Protein AF-0000000074115913 (afdb_homodimer)

Foldseek 3Di:
DPPPPPPPPPPVPPPVPFDKDKDWAWEQGKDKDFADPQKAKDWDDKWKFAQDLVPPDDDARPDRPFTLPCTRVLCCVQGPPHGMGMDHRYQVSSPHGRDPPHTITIMTIIGIDGD/DPPPPPPPPPPVPPPVPFDKDKDWAWEQGKDKDFADPQKAKDWPDKWKFAQDLVPPDDDARPDRPFTLPCTRVLCCVQGPPHGMGMDHRYQVSSPHGRDPPHTITIMTIIGIDGD

Nearest PDB structures (foldseek):
  5h4s-assembly1_A-2  TM=9.297E-01  e=5.433E-09  Toxopneustes pileolus
  8suf-assembly4_H  TM=9.021E-01  e=2.837E-09  Caenorhabditis elegans
  6vhh-assembly1_B  TM=8.956E-01  e=5.437E-08  Homo sapiens
  2jxa-assembly1_A  TM=8.195E-01  e=1.171E-08  Mus musculus
  6ske-assembly2_B  TM=8.654E-01  e=4.293E-08  Mus musculus

Radius of gyration: 22.04 Å; Cα contacts (8 Å, |Δi|>4): 519; chains: 2; bounding box: 54×72×50 Å

pLDDT: mean 90.88, std 15.82, range [47.91, 98.94]

Sequence (230 aa):
MRSLLVLLCCVGLVTAQANFVAVNICEGGRADIGCPAGQVMVIQRAYYGRKDPSKCPGKNTNYTECEATNSEAYIKNACGGHQSCYLISTNDTFGRDPCEDTSKYTHVEYYCHALMRSLLVLLCCVGLVTAQANFVAVNICEGGRADIGCPAGQVMVIQRAYYGRKDPSKCPGKNTNYTECEATNSEAYIKNACGGHQSCYLISTNDTFGRDPCEDTSKYTHVEYYCHAL

Secondary structure (DSSP, 8-state):
-------------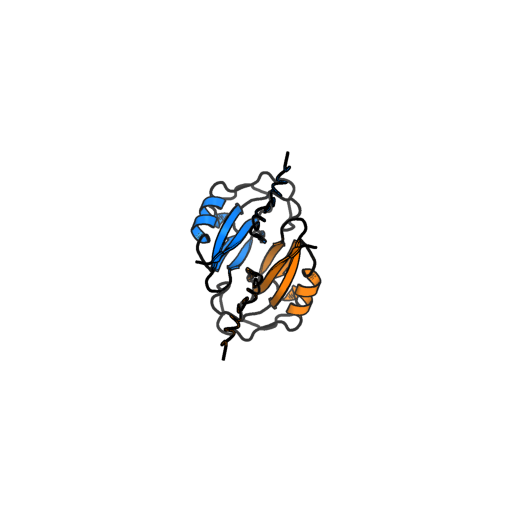-------EEEEEETT-EEEEE--TTEEEEEEEEEEEES-TTSS--S------EE-TTHHHHHHHHHTT-SEEEEE-STGGGSS-SSTT---EEEEEEEEEE-/--------------------EEEEEETT-EEEEE--TTEEEEEEEEEEEES-TTSS--S------EE-TTHHHHHHHHHTT-SEEEEE-STGGGSS-SSTT---EEEEEEEEEE-

Organism: Ciona intestinalis (NCBI:txid7719)

Structure (mmCIF, N/CA/C/O backbone):
data_AF-0000000074115913-model_v1
#
loop_
_entity.id
_entity.type
_entity.pdbx_description
1 polymer 'D-galactoside-specific lectin-like'
#
loop_
_atom_site.group_PDB
_atom_site.id
_atom_site.type_symbol
_atom_site.label_atom_id
_atom_site.label_alt_id
_atom_site.label_comp_id
_atom_site.label_asym_id
_atom_site.label_entity_id
_atom_site.label_seq_id
_atom_site.pdbx_PDB_ins_code
_atom_site.Cartn_x
_atom_site.Cartn_y
_atom_site.Cartn_z
_atom_site.occupancy
_atom_site.B_iso_or_equiv
_atom_site.auth_seq_id
_atom_site.auth_comp_id
_atom_site.auth_asym_id
_atom_site.auth_atom_id
_atom_site.pdbx_PDB_model_num
ATOM 1 N N . MET A 1 1 ? 11.07 54.688 34.969 1 48.41 1 MET A N 1
ATOM 2 C CA . MET A 1 1 ? 11.539 53.688 34.031 1 48.41 1 MET A CA 1
ATOM 3 C C . MET A 1 1 ? 10.492 52.594 33.844 1 48.41 1 MET A C 1
ATOM 5 O O . MET A 1 1 ? 10.195 51.844 34.781 1 48.41 1 MET A O 1
ATOM 9 N N . ARG A 1 2 ? 9.398 52.844 32.969 1 58.25 2 ARG A N 1
ATOM 10 C CA . ARG A 1 2 ? 8.328 51.938 32.562 1 58.25 2 ARG A CA 1
ATOM 11 C C . ARG A 1 2 ? 8.875 50.719 31.812 1 58.25 2 ARG A C 1
ATOM 13 O O . ARG A 1 2 ? 9.57 50.906 30.812 1 58.25 2 ARG A O 1
ATOM 20 N N . SER A 1 3 ? 9.195 49.562 32.438 1 64.5 3 SER A N 1
ATOM 21 C CA . SER A 1 3 ? 9.617 48.312 31.797 1 64.5 3 SER A CA 1
ATOM 22 C C . SER A 1 3 ? 8.516 47.75 30.906 1 64.5 3 SER A C 1
ATOM 24 O O . SER A 1 3 ? 7.426 47.438 31.391 1 64.5 3 SER A O 1
ATOM 26 N N . LEU A 1 4 ? 8.492 48.188 29.625 1 60.38 4 LEU A N 1
ATOM 27 C CA . LEU A 1 4 ? 7.617 47.531 28.656 1 60.38 4 LEU A CA 1
ATOM 28 C C . LEU A 1 4 ? 8 46.094 28.484 1 60.38 4 LEU A C 1
ATOM 30 O O . LEU A 1 4 ? 9.102 45.781 28.031 1 60.38 4 LEU A O 1
ATOM 34 N N . LEU A 1 5 ? 7.422 45.188 29.25 1 63.44 5 LEU A N 1
ATOM 35 C CA . LEU A 1 5 ? 7.582 43.75 29.047 1 63.44 5 LEU A CA 1
ATOM 36 C C . LEU A 1 5 ? 7 43.312 27.719 1 63.44 5 LEU A C 1
ATOM 38 O O . LEU A 1 5 ? 5.785 43.375 27.516 1 63.44 5 LEU A O 1
ATOM 42 N N . VAL A 1 6 ? 7.82 43.375 26.625 1 58.38 6 VAL A N 1
ATOM 43 C CA . VAL A 1 6 ? 7.422 42.812 25.344 1 58.38 6 VAL A CA 1
ATOM 44 C C . VAL A 1 6 ? 7.234 41.312 25.469 1 58.38 6 VAL A C 1
ATOM 46 O O . VAL A 1 6 ? 8.18 40.562 25.781 1 58.38 6 VAL A O 1
ATOM 49 N N . LEU A 1 7 ? 6.062 40.812 25.766 1 56.59 7 LEU A N 1
ATOM 50 C CA . LEU A 1 7 ? 5.727 39.406 25.656 1 56.59 7 LEU A CA 1
ATOM 51 C C . LEU A 1 7 ? 5.961 38.906 24.234 1 56.59 7 LEU A C 1
ATOM 53 O O . LEU A 1 7 ? 5.246 39.281 23.312 1 56.59 7 LEU A O 1
ATOM 57 N N . LEU A 1 8 ? 7.219 38.438 23.922 1 55.81 8 LEU A N 1
ATOM 58 C CA . LEU A 1 8 ? 7.465 37.75 22.656 1 55.81 8 LEU A CA 1
ATOM 59 C C . LEU A 1 8 ? 6.609 36.5 22.562 1 55.81 8 LEU A C 1
ATOM 61 O O . LEU A 1 8 ? 6.824 35.531 23.297 1 55.81 8 LEU A O 1
ATOM 65 N N . CYS A 1 9 ? 5.387 36.625 22.094 1 51.72 9 CYS A N 1
ATOM 66 C CA . CYS A 1 9 ? 4.602 35.438 21.75 1 51.72 9 CYS A CA 1
ATOM 67 C C . CYS A 1 9 ? 5.375 34.531 20.812 1 51.72 9 CYS A C 1
ATOM 69 O O . CYS A 1 9 ? 5.645 34.906 19.672 1 51.72 9 CYS A O 1
ATOM 71 N N . CYS A 1 10 ? 6.297 33.688 21.281 1 50.62 10 CYS A N 1
ATOM 72 C CA . CYS A 1 10 ? 6.875 32.625 20.469 1 50.62 10 CYS A CA 1
ATOM 73 C C . CYS A 1 10 ? 5.789 31.859 19.719 1 50.62 10 CYS A C 1
ATOM 75 O O . CYS A 1 10 ? 5.121 31 20.297 1 50.62 10 CYS A O 1
ATOM 77 N N . VAL A 1 11 ? 5.062 32.469 18.719 1 52.94 11 VAL A N 1
ATOM 78 C CA . VAL A 1 11 ? 4.227 31.641 17.859 1 52.94 11 VAL A CA 1
ATOM 79 C C . VAL A 1 11 ? 5.051 30.484 17.297 1 52.94 11 VAL A C 1
ATOM 81 O O . VAL A 1 11 ? 5.934 30.703 16.469 1 52.94 11 VAL A O 1
ATOM 84 N N . GLY A 1 12 ? 5.418 29.5 18.125 1 49.62 12 GLY A N 1
ATOM 85 C CA . GLY A 1 12 ? 5.977 28.312 17.5 1 49.62 12 GLY A CA 1
ATOM 86 C C . GLY A 1 12 ? 5.27 27.922 16.219 1 49.62 12 GLY A C 1
ATOM 87 O O . GLY A 1 12 ? 4.051 27.734 16.203 1 49.62 12 GLY A O 1
ATOM 88 N N . LEU A 1 13 ? 5.672 28.328 15.078 1 48.69 13 LEU A N 1
ATOM 89 C CA . LEU A 1 13 ? 5.219 27.781 13.805 1 48.69 13 LEU A CA 1
ATOM 90 C C . LEU A 1 13 ? 5.109 26.266 13.875 1 48.69 13 LEU A C 1
ATOM 92 O O . LEU A 1 13 ? 6.121 25.578 14.008 1 48.69 13 LEU A O 1
ATOM 96 N N . VAL A 1 14 ? 4.008 25.688 14.375 1 50.09 14 VAL A N 1
ATOM 97 C CA . VAL A 1 14 ? 3.76 24.25 14.25 1 50.09 14 VAL A CA 1
ATOM 98 C C . VAL A 1 14 ? 3.871 23.844 12.789 1 50.09 14 VAL A C 1
ATOM 100 O O . VAL A 1 14 ? 3.123 24.328 11.938 1 50.09 14 VAL A O 1
ATOM 103 N N . THR A 1 15 ? 5.141 23.828 12.258 1 47.91 15 THR A N 1
ATOM 104 C CA . THR A 1 15 ? 5.234 23.203 10.953 1 47.91 15 THR A CA 1
ATOM 105 C C . THR A 1 15 ? 4.492 21.859 10.945 1 47.91 15 THR A C 1
ATOM 107 O O . THR A 1 15 ? 4.703 21.016 11.82 1 47.91 15 THR A O 1
ATOM 110 N N . ALA A 1 16 ? 3.17 21.859 10.508 1 51.56 16 ALA A N 1
ATOM 111 C CA . ALA A 1 16 ? 2.424 20.625 10.312 1 51.56 16 ALA A CA 1
ATOM 112 C C . ALA A 1 16 ? 3.236 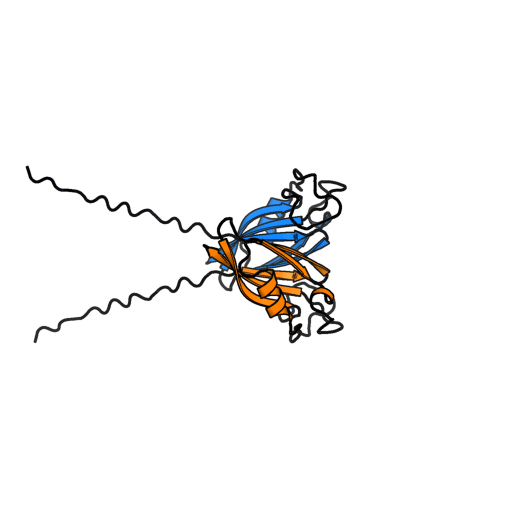19.625 9.5 1 51.56 16 ALA A C 1
ATOM 114 O O . ALA A 1 16 ? 3.553 19.875 8.336 1 51.56 16 ALA A O 1
ATOM 115 N N . GLN A 1 17 ? 4.211 18.906 10.117 1 57.19 17 GLN A N 1
ATOM 116 C CA . GLN A 1 17 ? 4.902 17.875 9.367 1 57.19 17 GLN A CA 1
ATOM 117 C C . GLN A 1 17 ? 3.912 16.938 8.672 1 57.19 17 GLN A C 1
ATOM 119 O O . GLN A 1 17 ? 2.984 16.438 9.297 1 57.19 17 GLN A O 1
ATOM 124 N N . ALA A 1 18 ? 3.855 17.047 7.297 1 59.53 18 ALA A N 1
ATOM 125 C CA . ALA A 1 18 ? 2.965 16.172 6.555 1 59.53 18 ALA A CA 1
ATOM 126 C C . ALA A 1 18 ? 3.164 14.711 6.98 1 59.53 18 ALA A C 1
ATOM 128 O O . ALA A 1 18 ? 4.297 14.227 7.055 1 59.53 18 ALA A O 1
ATOM 129 N N . ASN A 1 19 ? 2.117 14.234 7.473 1 80.62 19 ASN A N 1
ATOM 130 C CA . ASN A 1 19 ? 2.188 12.844 7.895 1 80.62 19 ASN A CA 1
ATOM 131 C C . ASN A 1 19 ? 2.182 11.891 6.699 1 80.62 19 ASN A C 1
ATOM 133 O O . ASN A 1 19 ? 1.142 11.688 6.07 1 80.62 19 ASN A O 1
ATOM 137 N N . PHE A 1 20 ? 3.414 11.453 6.309 1 91.44 20 PHE A N 1
ATOM 138 C CA . PHE A 1 20 ? 3.516 10.484 5.219 1 91.44 20 PHE A CA 1
ATOM 139 C C . PHE A 1 20 ? 3.258 9.07 5.719 1 91.44 20 PHE A C 1
ATOM 141 O O . PHE A 1 20 ? 3.332 8.812 6.922 1 91.44 20 PHE A O 1
ATOM 148 N N . VAL A 1 21 ? 2.836 8.227 4.781 1 96.5 21 VAL A N 1
ATOM 149 C CA . VAL A 1 21 ? 2.748 6.805 5.078 1 96.5 21 VAL A CA 1
ATOM 150 C C . VAL A 1 21 ? 3.842 6.051 4.324 1 96.5 21 VAL A C 1
ATOM 152 O O . VAL A 1 21 ? 4.484 6.605 3.43 1 96.5 21 VAL A O 1
ATOM 155 N N . ALA A 1 22 ? 4.117 4.852 4.777 1 97.81 22 ALA A N 1
ATOM 156 C CA . ALA A 1 22 ? 5.047 3.969 4.078 1 97.81 22 ALA A CA 1
ATOM 157 C C . ALA A 1 22 ? 4.352 2.688 3.627 1 97.81 22 ALA A C 1
ATOM 159 O O . ALA A 1 22 ? 3.662 2.037 4.414 1 97.81 22 ALA A O 1
ATOM 160 N N . VAL A 1 23 ? 4.484 2.377 2.346 1 98.81 23 VAL A N 1
ATOM 161 C CA . VAL A 1 23 ? 3.967 1.137 1.774 1 98.81 23 VAL A CA 1
ATOM 162 C C . VAL A 1 23 ? 5.113 0.323 1.18 1 98.81 23 VAL A C 1
ATOM 164 O O . VAL A 1 23 ? 5.934 0.854 0.427 1 98.81 23 VAL A O 1
ATOM 167 N N . ASN A 1 24 ? 5.246 -0.908 1.548 1 98.94 24 ASN A N 1
ATOM 168 C CA . ASN A 1 24 ? 6.164 -1.864 0.939 1 98.94 24 ASN A CA 1
ATOM 169 C C . ASN A 1 24 ? 5.418 -2.953 0.176 1 98.94 24 ASN A C 1
ATOM 171 O O . ASN A 1 24 ? 4.777 -3.814 0.782 1 98.94 24 ASN A O 1
ATOM 175 N N . ILE A 1 25 ? 5.422 -2.869 -1.108 1 98.94 25 ILE A N 1
ATOM 176 C CA . ILE A 1 25 ? 4.859 -3.916 -1.957 1 98.94 25 ILE A CA 1
ATOM 177 C C . ILE A 1 25 ? 5.891 -5.023 -2.164 1 98.94 25 ILE A C 1
ATOM 179 O O . ILE A 1 25 ? 6.926 -4.805 -2.797 1 98.94 25 ILE A O 1
ATOM 183 N N . CYS A 1 26 ? 5.621 -6.23 -1.682 1 98.94 26 CYS A N 1
ATOM 184 C CA . CYS A 1 26 ? 6.617 -7.297 -1.688 1 98.94 26 CYS A CA 1
ATOM 185 C C . CYS A 1 26 ? 6.887 -7.785 -3.105 1 98.94 26 CYS A C 1
ATOM 187 O O . CYS A 1 26 ? 6.016 -7.695 -3.973 1 98.94 26 CYS A O 1
ATOM 189 N N . GLU A 1 27 ? 8.086 -8.297 -3.262 1 98.81 27 GLU A N 1
ATOM 190 C CA . GLU A 1 27 ? 8.531 -8.773 -4.57 1 98.81 27 GLU A CA 1
ATOM 191 C C . GLU A 1 27 ? 7.52 -9.734 -5.18 1 98.81 27 GLU A C 1
ATOM 193 O O . GLU A 1 27 ? 7.039 -10.648 -4.504 1 98.81 27 GLU A O 1
ATOM 198 N N . GLY A 1 28 ? 7.211 -9.477 -6.414 1 98.19 28 GLY A N 1
ATOM 199 C CA . GLY A 1 28 ? 6.242 -10.289 -7.121 1 98.19 28 GLY A CA 1
ATOM 200 C C . GLY A 1 28 ? 4.82 -9.781 -6.992 1 98.19 28 GLY A C 1
ATOM 201 O O . GLY A 1 28 ? 3.922 -10.242 -7.699 1 98.19 28 GLY A O 1
ATOM 202 N N . GLY A 1 29 ? 4.672 -8.812 -6.184 1 98.62 29 GLY A N 1
ATOM 203 C CA . GLY A 1 29 ? 3.344 -8.289 -5.918 1 98.62 29 GLY A CA 1
ATOM 204 C C . GLY A 1 29 ? 2.992 -7.09 -6.781 1 98.62 29 GLY A C 1
ATOM 205 O O . GLY A 1 29 ? 3.836 -6.586 -7.527 1 98.62 29 GLY A O 1
ATOM 206 N N . ARG A 1 30 ? 1.729 -6.719 -6.738 1 98.88 30 ARG A N 1
ATOM 207 C CA . ARG A 1 30 ? 1.164 -5.523 -7.359 1 98.88 30 ARG A CA 1
ATOM 208 C C . ARG A 1 30 ? 0.247 -4.781 -6.391 1 98.88 30 ARG A C 1
ATOM 210 O O . ARG A 1 30 ? -0.342 -5.395 -5.496 1 98.88 30 ARG A O 1
ATOM 217 N N . ALA A 1 31 ? 0.142 -3.516 -6.656 1 98.94 31 ALA A N 1
ATOM 218 C CA . ALA A 1 31 ? -0.755 -2.73 -5.812 1 98.94 31 ALA A CA 1
ATOM 219 C C . ALA A 1 31 ? -1.16 -1.431 -6.504 1 98.94 31 ALA A C 1
ATOM 221 O O . ALA A 1 31 ? -0.427 -0.916 -7.352 1 98.94 31 ALA A O 1
ATOM 222 N N . ASP A 1 32 ? -2.299 -0.943 -6.184 1 98.75 32 ASP A N 1
ATOM 223 C CA . ASP A 1 32 ? -2.721 0.434 -6.426 1 98.75 32 ASP A CA 1
ATOM 224 C C . ASP A 1 32 ? -2.629 1.267 -5.148 1 98.75 32 ASP A C 1
ATOM 226 O O . ASP A 1 32 ? -3.256 0.937 -4.141 1 98.75 32 ASP A O 1
ATOM 230 N N . ILE A 1 33 ? -1.879 2.309 -5.195 1 98.75 33 ILE A N 1
ATOM 231 C CA . ILE A 1 33 ? -1.854 3.252 -4.082 1 98.75 33 ILE A CA 1
ATOM 232 C C . ILE A 1 33 ? -2.549 4.551 -4.488 1 98.75 33 ILE A C 1
ATOM 234 O O . ILE A 1 33 ? -2.596 4.891 -5.672 1 98.75 33 ILE A O 1
ATOM 238 N N . GLY A 1 34 ? -3.148 5.23 -3.443 1 97.75 34 GLY A N 1
ATOM 239 C CA . GLY A 1 34 ? -3.941 6.375 -3.869 1 97.75 34 GLY A CA 1
ATOM 240 C C . GLY A 1 34 ? -4.195 7.371 -2.754 1 97.75 34 GLY A C 1
ATOM 241 O O . GLY A 1 34 ? -3.883 7.105 -1.592 1 97.75 34 GLY A O 1
ATOM 242 N N . CYS A 1 35 ? -4.73 8.5 -3.236 1 96.75 35 CYS A N 1
ATOM 243 C CA . CYS A 1 35 ? -5.129 9.617 -2.389 1 96.75 35 CYS A CA 1
ATOM 244 C C . CYS A 1 35 ? -6.617 9.922 -2.545 1 96.75 35 CYS A C 1
ATOM 246 O O . CYS A 1 35 ? -7.238 9.5 -3.52 1 96.75 35 CYS A O 1
ATOM 248 N N . PRO A 1 36 ? -7.176 10.617 -1.527 1 94.12 36 PRO A N 1
ATOM 249 C CA . PRO A 1 36 ? -8.555 11.07 -1.685 1 94.12 36 PRO A CA 1
ATOM 250 C C . PRO A 1 36 ? -8.75 11.977 -2.898 1 94.12 36 PRO A C 1
ATOM 252 O O . PRO A 1 36 ? -7.773 12.523 -3.422 1 94.12 36 PRO A O 1
ATOM 255 N N . ALA A 1 37 ? -10.031 11.992 -3.307 1 93.06 37 ALA A N 1
ATOM 256 C CA . ALA A 1 37 ? -10.367 12.875 -4.426 1 93.06 37 ALA A CA 1
ATOM 257 C C . ALA A 1 37 ? -9.859 14.289 -4.18 1 93.06 37 ALA A C 1
ATOM 259 O O . ALA A 1 37 ? -9.953 14.805 -3.066 1 93.06 37 ALA A O 1
ATOM 260 N N . GLY A 1 38 ? -9.289 14.891 -5.195 1 94.88 38 GLY A N 1
ATOM 261 C CA . GLY A 1 38 ? -8.82 16.266 -5.117 1 94.88 38 GLY A CA 1
ATOM 262 C C . GLY A 1 38 ? -7.398 16.391 -4.602 1 94.88 38 GLY A C 1
ATOM 263 O O . GLY A 1 38 ? -6.883 17.5 -4.434 1 94.88 38 GLY A O 1
ATOM 264 N N . GLN A 1 39 ? -6.828 15.297 -4.289 1 96.38 39 GLN A N 1
ATOM 265 C CA . GLN A 1 39 ? -5.457 15.305 -3.795 1 96.38 39 GLN A CA 1
ATOM 266 C C . GLN A 1 39 ? -4.555 14.438 -4.664 1 96.38 39 GLN A C 1
ATOM 268 O O . GLN A 1 39 ? -5.035 13.57 -5.398 1 96.38 39 GLN A O 1
ATOM 273 N N . VAL A 1 40 ? -3.244 14.766 -4.586 1 97.75 40 VAL A N 1
ATOM 274 C CA . VAL A 1 40 ? -2.266 14 -5.352 1 97.75 40 VAL A CA 1
ATOM 275 C C . VAL A 1 40 ? -1.116 13.578 -4.441 1 97.75 40 VAL A C 1
ATOM 277 O O . VAL A 1 40 ? -0.916 14.148 -3.371 1 97.75 40 VAL A O 1
ATOM 280 N N . MET A 1 41 ? -0.419 12.57 -4.941 1 97.81 41 MET A N 1
ATOM 281 C CA . MET A 1 41 ? 0.667 12.016 -4.137 1 97.81 41 MET A CA 1
ATOM 282 C C . MET A 1 41 ? 1.929 12.859 -4.266 1 97.81 41 MET A C 1
ATOM 284 O O . MET A 1 41 ? 2.324 13.227 -5.375 1 97.81 41 MET A O 1
ATOM 288 N N . VAL A 1 42 ? 2.521 13.188 -3.182 1 97.38 42 VAL A N 1
ATOM 289 C CA . VAL A 1 42 ? 3.896 13.672 -3.111 1 97.38 42 VAL A CA 1
ATOM 290 C C . VAL A 1 42 ? 4.805 12.57 -2.562 1 97.38 42 VAL A C 1
ATOM 292 O O . VAL A 1 42 ? 4.645 12.141 -1.419 1 97.38 42 VAL A O 1
ATOM 295 N N . ILE A 1 43 ? 5.703 12.117 -3.43 1 98.44 43 ILE A N 1
ATOM 296 C CA . ILE A 1 43 ? 6.578 11.008 -3.066 1 98.44 43 ILE A CA 1
ATOM 297 C C . ILE A 1 43 ? 7.793 11.539 -2.309 1 98.44 43 ILE A C 1
ATOM 299 O O . ILE A 1 43 ? 8.578 12.32 -2.854 1 98.44 43 ILE A O 1
ATOM 303 N N . GLN A 1 44 ? 7.977 11.117 -1.073 1 97 44 GLN A N 1
ATOM 304 C CA . GLN A 1 44 ? 9.102 11.531 -0.243 1 97 44 GLN A CA 1
ATOM 305 C C . GLN A 1 44 ? 10.32 10.648 -0.488 1 97 44 GLN A C 1
ATOM 307 O O . GLN A 1 44 ? 11.453 11.141 -0.564 1 97 44 GLN A O 1
ATOM 312 N N . ARG A 1 45 ? 10.102 9.422 -0.485 1 98.06 45 ARG A N 1
ATOM 313 C CA . ARG A 1 45 ? 11.125 8.406 -0.681 1 98.06 45 ARG A CA 1
ATOM 314 C C . ARG A 1 45 ? 10.562 7.18 -1.391 1 98.06 45 ARG A C 1
ATOM 316 O O . ARG A 1 45 ? 9.406 6.797 -1.158 1 98.06 45 ARG A O 1
ATOM 323 N N . ALA A 1 46 ? 11.367 6.641 -2.248 1 98.94 46 ALA A N 1
ATOM 324 C CA . ALA A 1 46 ? 10.961 5.402 -2.9 1 98.94 46 ALA A CA 1
ATOM 325 C C . ALA A 1 46 ? 12.164 4.617 -3.4 1 98.94 46 ALA A C 1
ATOM 327 O O . ALA A 1 46 ? 13.195 5.207 -3.738 1 98.94 46 ALA A O 1
ATOM 328 N N . TYR A 1 47 ? 12.031 3.291 -3.408 1 98.94 47 TYR A N 1
ATOM 329 C CA . TYR A 1 47 ? 13.055 2.439 -3.994 1 98.94 47 TYR A CA 1
ATOM 330 C C . TYR A 1 47 ? 12.547 1.013 -4.168 1 98.94 47 TYR A C 1
ATOM 332 O O . TYR A 1 47 ? 11.578 0.607 -3.52 1 98.94 47 TYR A O 1
ATOM 340 N N . TYR A 1 48 ? 13.141 0.319 -5.051 1 98.94 48 TYR A N 1
ATOM 341 C CA . TYR A 1 48 ? 13.047 -1.132 -5.164 1 98.94 48 TYR A CA 1
ATOM 342 C C . TYR A 1 48 ? 14.336 -1.798 -4.699 1 98.94 48 TYR A C 1
ATOM 344 O O . TYR A 1 48 ? 15.422 -1.458 -5.172 1 98.94 48 TYR A O 1
ATOM 352 N N . GLY A 1 49 ? 14.273 -2.545 -3.801 1 98.94 49 GLY A N 1
ATOM 353 C CA . GLY A 1 49 ? 15.414 -3.162 -3.133 1 98.94 49 GLY A CA 1
ATOM 354 C C . GLY A 1 49 ? 15.094 -3.631 -1.726 1 98.94 49 GLY A C 1
ATOM 355 O O . GLY A 1 49 ? 14.031 -4.207 -1.483 1 98.94 49 GLY A O 1
ATOM 356 N N . ARG A 1 50 ? 16.109 -3.496 -0.811 1 98.88 50 ARG A N 1
ATOM 357 C CA . ARG A 1 50 ? 15.914 -3.865 0.589 1 98.88 50 ARG A CA 1
ATOM 358 C C . ARG A 1 50 ? 16.797 -3.02 1.502 1 98.88 50 ARG A C 1
ATOM 360 O O . ARG A 1 50 ? 18.016 -2.975 1.328 1 98.88 50 ARG A O 1
ATOM 367 N N . LYS A 1 51 ? 16.094 -2.332 2.408 1 98.69 51 LYS A N 1
ATOM 368 C CA . LYS A 1 51 ? 16.812 -1.524 3.389 1 98.69 51 LYS A CA 1
ATOM 369 C C . LYS A 1 51 ? 16.422 -1.901 4.812 1 98.69 51 LYS A C 1
ATOM 371 O O . LYS A 1 51 ? 17.031 -1.445 5.777 1 98.69 51 LYS A O 1
ATOM 376 N N . ASP A 1 52 ? 15.422 -2.721 4.957 1 98.25 52 ASP A N 1
ATOM 377 C CA . ASP A 1 52 ? 14.906 -3.184 6.242 1 98.25 52 ASP A CA 1
ATOM 378 C C . ASP A 1 52 ? 14.695 -4.695 6.234 1 98.25 52 ASP A C 1
ATOM 380 O O . ASP A 1 52 ? 13.867 -5.211 5.477 1 98.25 52 ASP A O 1
ATOM 384 N N . PRO A 1 53 ? 15.422 -5.465 7.051 1 98.12 53 PRO A N 1
ATOM 385 C CA . PRO A 1 53 ? 15.328 -6.926 7.008 1 98.12 53 PRO A CA 1
ATOM 386 C C . PRO A 1 53 ? 13.977 -7.445 7.496 1 98.12 53 PRO A C 1
ATOM 388 O O . PRO A 1 53 ? 13.633 -8.602 7.258 1 98.12 53 PRO A O 1
ATOM 391 N N . SER A 1 54 ? 13.203 -6.59 8.141 1 97.5 54 SER A N 1
ATOM 392 C CA . SER A 1 54 ? 11.969 -7.062 8.758 1 97.5 54 SER A CA 1
ATOM 393 C C . SER A 1 54 ? 10.789 -6.945 7.801 1 97.5 54 SER A C 1
ATOM 395 O O . SER A 1 54 ? 9.727 -7.52 8.039 1 97.5 54 SER A O 1
ATOM 397 N N . LYS A 1 55 ? 10.945 -6.145 6.773 1 98.25 55 LYS A N 1
ATOM 398 C CA . LYS A 1 55 ? 9.844 -5.926 5.844 1 98.25 55 LYS A CA 1
ATOM 399 C C . LYS A 1 55 ? 9.734 -7.07 4.836 1 98.25 55 LYS A C 1
ATOM 401 O O . LYS A 1 55 ? 10.75 -7.609 4.398 1 98.25 55 LYS A O 1
ATOM 406 N N . CYS A 1 56 ? 8.508 -7.406 4.496 1 98.56 56 CYS A N 1
ATOM 407 C CA . CYS A 1 56 ? 8.242 -8.438 3.5 1 98.56 56 CYS A CA 1
ATOM 408 C C . CYS A 1 56 ? 9.086 -9.68 3.764 1 98.56 56 CYS A C 1
ATOM 410 O O . CYS A 1 56 ? 10.016 -9.969 3.014 1 98.56 56 CYS A O 1
ATOM 412 N N . PRO A 1 57 ? 8.656 -10.398 4.715 1 97.31 57 PRO A N 1
ATOM 413 C CA . PRO A 1 57 ? 9.414 -11.625 4.992 1 97.31 57 PRO A CA 1
ATOM 414 C C . PRO A 1 57 ? 9.625 -12.477 3.748 1 97.31 57 PRO A C 1
ATOM 416 O O . PRO A 1 57 ? 8.75 -12.555 2.887 1 97.31 57 PRO A O 1
ATOM 419 N N . GLY A 1 58 ? 10.828 -13.039 3.678 1 95.12 58 GLY A N 1
ATOM 420 C CA . GLY A 1 58 ? 11.227 -13.828 2.521 1 95.12 58 GLY A CA 1
ATOM 421 C C . GLY A 1 58 ? 12.422 -14.719 2.789 1 95.12 58 GLY A C 1
ATOM 422 O O . GLY A 1 58 ? 12.836 -14.883 3.939 1 95.12 58 GLY A O 1
ATOM 423 N N . LYS A 1 59 ? 12.898 -15.344 1.695 1 93 59 LYS A N 1
ATOM 424 C CA . LYS A 1 59 ? 13.953 -16.344 1.83 1 93 59 LYS A CA 1
ATOM 425 C C . LYS A 1 59 ? 15.234 -15.711 2.371 1 93 59 LYS A C 1
ATOM 427 O O . LYS A 1 59 ? 15.828 -16.234 3.322 1 93 59 LYS A O 1
ATOM 432 N N . ASN A 1 60 ? 15.742 -14.688 1.732 1 97.5 60 ASN A N 1
ATOM 433 C CA . ASN A 1 60 ? 16.953 -13.977 2.137 1 97.5 60 ASN A CA 1
ATOM 434 C C . ASN A 1 60 ? 16.688 -12.484 2.32 1 97.5 60 ASN A C 1
ATOM 436 O O . ASN A 1 60 ? 16.469 -11.766 1.344 1 97.5 60 ASN A O 1
ATOM 440 N N . THR A 1 61 ? 16.828 -12.07 3.598 1 98.19 61 THR A N 1
ATOM 441 C CA . THR A 1 61 ? 16.484 -10.688 3.893 1 98.19 61 THR A CA 1
ATOM 442 C C . THR A 1 61 ? 17.641 -9.977 4.586 1 98.19 61 THR A C 1
ATOM 444 O O . THR A 1 61 ? 17.484 -8.867 5.102 1 98.19 61 THR A O 1
ATOM 447 N N . ASN A 1 62 ? 18.828 -10.547 4.602 1 97.31 62 ASN A N 1
ATOM 448 C CA . ASN A 1 62 ? 19.922 -10.062 5.441 1 97.31 62 ASN A CA 1
ATOM 449 C C . ASN A 1 62 ? 20.656 -8.898 4.781 1 97.31 62 ASN A C 1
ATOM 451 O O . ASN A 1 62 ? 21.188 -8.023 5.465 1 97.31 62 ASN A O 1
ATOM 455 N N . TYR A 1 63 ? 20.766 -8.938 3.436 1 98.25 63 TYR A N 1
ATOM 456 C CA . TYR A 1 63 ? 21.469 -7.867 2.734 1 98.25 63 TYR A CA 1
ATOM 457 C C . TYR A 1 63 ? 20.562 -6.656 2.545 1 98.25 63 TYR A C 1
ATOM 459 O O . TYR A 1 63 ? 19.641 -6.684 1.729 1 98.25 63 TYR A O 1
ATOM 467 N N . THR A 1 64 ? 20.875 -5.555 3.236 1 98.62 64 THR A N 1
ATOM 468 C CA . THR A 1 64 ? 19.953 -4.426 3.283 1 98.62 64 THR A CA 1
ATOM 469 C C . THR A 1 64 ? 20.531 -3.221 2.551 1 98.62 64 THR A C 1
ATOM 471 O O . THR A 1 64 ? 20.016 -2.105 2.678 1 98.62 64 THR A O 1
ATOM 474 N N . GLU A 1 65 ? 21.641 -3.334 1.885 1 98.56 65 GLU A N 1
ATOM 475 C CA . GLU A 1 65 ? 22.172 -2.299 1.005 1 98.56 65 GLU A CA 1
ATOM 476 C C . GLU A 1 65 ? 21.828 -2.574 -0.452 1 98.56 65 GLU A C 1
ATOM 478 O O . GLU A 1 65 ? 22.688 -2.514 -1.331 1 98.56 65 GLU A O 1
ATOM 483 N N . CYS A 1 66 ? 20.609 -2.988 -0.723 1 98.81 66 CYS A N 1
ATOM 484 C CA . CYS A 1 66 ? 20.109 -3.369 -2.039 1 98.81 66 CYS A CA 1
ATOM 485 C C . CYS A 1 66 ? 19.172 -2.303 -2.592 1 98.81 66 CYS A C 1
ATOM 487 O O . CYS A 1 66 ? 18.203 -1.927 -1.937 1 98.81 66 CYS A O 1
ATOM 489 N N . GLU A 1 67 ? 19.469 -1.815 -3.768 1 98.88 67 GLU A N 1
ATOM 490 C CA . GLU A 1 67 ? 18.594 -0.833 -4.391 1 98.88 67 GLU A CA 1
ATOM 491 C C . GLU A 1 67 ? 18.812 -0.781 -5.902 1 98.88 67 GLU A C 1
ATOM 493 O O . GLU A 1 67 ? 19.953 -0.755 -6.371 1 98.88 67 GLU A O 1
ATOM 498 N N . ALA A 1 68 ? 17.688 -0.854 -6.652 1 98.88 68 ALA A N 1
ATOM 499 C CA . ALA A 1 68 ? 17.75 -0.512 -8.07 1 98.88 68 ALA A CA 1
ATOM 500 C C . ALA A 1 68 ? 17.953 0.989 -8.266 1 98.88 68 ALA A C 1
ATOM 502 O O . ALA A 1 68 ? 17.094 1.789 -7.855 1 98.88 68 ALA A O 1
ATOM 503 N N . THR A 1 69 ? 18.938 1.416 -8.945 1 98 69 THR A N 1
ATOM 504 C CA . THR A 1 69 ? 19.391 2.803 -8.969 1 98 69 THR A CA 1
ATOM 505 C C . THR A 1 69 ? 18.359 3.697 -9.656 1 98 69 THR A C 1
ATOM 507 O O . THR A 1 69 ? 18.281 4.891 -9.367 1 98 69 THR A O 1
ATOM 510 N N . ASN A 1 70 ? 17.547 3.154 -10.516 1 98.38 70 ASN A N 1
ATOM 511 C CA . ASN A 1 70 ? 16.594 3.961 -11.258 1 98.38 70 ASN A CA 1
ATOM 512 C C . ASN A 1 70 ? 15.227 3.977 -10.578 1 98.38 70 ASN A C 1
ATOM 514 O O . ASN A 1 70 ? 14.297 4.641 -11.039 1 98.38 70 ASN A O 1
ATOM 518 N N . SER A 1 71 ? 15.109 3.293 -9.508 1 98.81 71 SER A N 1
ATOM 519 C CA . SER A 1 71 ? 13.781 2.984 -8.977 1 98.81 71 SER A CA 1
ATOM 520 C C . SER A 1 71 ? 13.117 4.227 -8.398 1 98.81 71 SER A C 1
ATOM 522 O O . SER A 1 71 ? 11.914 4.43 -8.57 1 98.81 71 SER A O 1
ATOM 524 N N . GLU A 1 72 ? 13.875 5.051 -7.734 1 98.81 72 GLU A N 1
ATOM 525 C CA . GLU A 1 72 ? 13.258 6.254 -7.184 1 98.81 72 GLU A CA 1
ATOM 526 C C . GLU A 1 72 ? 12.688 7.137 -8.297 1 98.81 72 GLU A C 1
ATOM 528 O O . GLU A 1 72 ? 11.539 7.574 -8.219 1 98.81 72 GLU A O 1
ATOM 533 N N . ALA A 1 73 ? 13.562 7.383 -9.25 1 98.69 73 ALA A N 1
ATOM 534 C CA . ALA A 1 73 ? 13.117 8.211 -10.367 1 98.69 73 ALA A CA 1
ATOM 535 C C . ALA A 1 73 ? 11.906 7.598 -11.055 1 98.69 73 ALA A C 1
ATOM 537 O O . ALA A 1 73 ? 10.945 8.305 -11.391 1 98.69 73 ALA A O 1
ATOM 538 N N . TYR A 1 74 ? 11.938 6.336 -11.336 1 98.88 74 TYR A N 1
ATOM 539 C CA . TYR A 1 74 ? 10.836 5.637 -11.984 1 98.88 74 TYR A CA 1
ATOM 540 C C . TYR A 1 74 ? 9.539 5.828 -11.203 1 98.88 74 TYR A C 1
ATOM 542 O O . TYR A 1 74 ? 8.516 6.203 -11.773 1 98.88 74 TYR A O 1
ATOM 550 N N . ILE A 1 75 ? 9.539 5.637 -9.898 1 98.94 75 ILE A N 1
ATOM 551 C CA . ILE A 1 75 ? 8.344 5.684 -9.062 1 98.94 75 ILE A CA 1
ATOM 552 C C . ILE A 1 75 ? 7.836 7.121 -8.961 1 98.94 75 ILE A C 1
ATOM 554 O O . ILE A 1 75 ? 6.629 7.367 -9.031 1 98.94 75 ILE A O 1
ATOM 558 N N . LYS A 1 76 ? 8.758 8.07 -8.766 1 98.88 76 LYS A N 1
ATOM 559 C CA . LYS A 1 76 ? 8.367 9.469 -8.719 1 98.88 76 LYS A CA 1
ATOM 560 C C . LYS A 1 76 ? 7.688 9.891 -10.023 1 98.88 76 LYS A C 1
ATOM 562 O O . LYS A 1 76 ? 6.684 10.609 -10 1 98.88 76 LYS A O 1
ATOM 567 N N . ASN A 1 77 ? 8.203 9.422 -11.117 1 98.69 77 ASN A N 1
ATOM 568 C CA . ASN A 1 77 ? 7.621 9.75 -12.414 1 98.69 77 ASN A CA 1
ATOM 569 C C . ASN A 1 77 ? 6.277 9.055 -12.609 1 98.69 77 ASN A C 1
ATOM 571 O O . ASN A 1 77 ? 5.348 9.641 -13.164 1 98.69 77 ASN A O 1
ATOM 575 N N . ALA A 1 78 ? 6.18 7.883 -12.211 1 98.62 78 ALA A N 1
ATOM 576 C CA . ALA A 1 78 ? 4.98 7.078 -12.414 1 98.62 78 ALA A CA 1
ATOM 577 C C . ALA A 1 78 ? 3.85 7.535 -11.5 1 98.62 78 ALA A C 1
ATOM 579 O O . ALA A 1 78 ? 2.682 7.539 -11.898 1 98.62 78 ALA A O 1
ATOM 580 N N . CYS A 1 79 ? 4.176 7.965 -10.312 1 98.75 79 CYS A N 1
ATOM 581 C CA . CYS A 1 79 ? 3.143 8.094 -9.297 1 98.75 79 CYS A CA 1
ATOM 582 C C . CYS A 1 79 ? 3.027 9.539 -8.82 1 98.75 79 CYS A C 1
ATOM 584 O O . CYS A 1 79 ? 1.962 9.961 -8.367 1 98.75 79 CYS A O 1
ATOM 586 N N . GLY A 1 80 ? 4.137 10.273 -8.797 1 98.62 80 GLY A N 1
ATOM 587 C CA . GLY A 1 80 ? 4.125 11.648 -8.32 1 98.62 80 GLY A CA 1
ATOM 588 C C . GLY A 1 80 ? 3.154 12.531 -9.078 1 98.62 80 GLY A C 1
ATOM 589 O O . GLY A 1 80 ? 3.123 12.516 -10.312 1 98.62 80 GLY A O 1
ATOM 590 N N . GLY A 1 81 ? 2.338 13.305 -8.266 1 98.5 81 GLY A N 1
ATOM 591 C CA . GLY A 1 81 ? 1.397 14.211 -8.898 1 98.5 81 GLY A CA 1
ATOM 592 C C . GLY A 1 81 ? 0.119 13.531 -9.352 1 98.5 81 GLY A C 1
ATOM 593 O O . GLY A 1 81 ? -0.743 14.164 -9.969 1 98.5 81 GLY A O 1
ATOM 594 N N . HIS A 1 82 ? -0.023 12.281 -9.086 1 98.38 82 HIS A N 1
ATOM 595 C CA . HIS A 1 82 ? -1.215 11.531 -9.469 1 98.38 82 HIS A CA 1
ATOM 596 C C . HIS A 1 82 ? -2.047 11.156 -8.25 1 98.38 82 HIS A C 1
ATOM 598 O O . HIS A 1 82 ? -1.508 10.977 -7.152 1 98.38 82 HIS A O 1
ATOM 604 N N . GLN A 1 83 ? -3.355 11.094 -8.469 1 97.56 83 GLN A N 1
ATOM 605 C CA . GLN A 1 83 ? -4.266 10.688 -7.402 1 97.56 83 GLN A CA 1
ATOM 606 C C . GLN A 1 83 ? -4.133 9.195 -7.094 1 97.56 83 GLN A C 1
ATOM 608 O O . GLN A 1 83 ? -4.277 8.781 -5.945 1 97.56 83 GLN A O 1
ATOM 613 N N . SER A 1 84 ? -3.951 8.391 -8.133 1 98.06 84 SER A N 1
ATOM 614 C CA . SER A 1 84 ? -3.805 6.945 -8.023 1 98.06 84 SER A CA 1
ATOM 615 C C . SER A 1 84 ? -2.643 6.441 -8.875 1 98.06 84 SER A C 1
ATOM 617 O O . SER A 1 84 ? -2.279 7.07 -9.875 1 98.06 84 SER A O 1
ATOM 619 N N . CYS A 1 85 ? -2.066 5.328 -8.469 1 98.75 85 CYS A N 1
ATOM 620 C CA . CYS A 1 85 ? -0.898 4.789 -9.148 1 98.75 85 CYS A CA 1
ATOM 621 C C . CYS A 1 85 ? -0.833 3.271 -9 1 98.75 85 CYS A C 1
ATOM 623 O O . CYS A 1 85 ? -0.982 2.746 -7.895 1 98.75 85 CYS A O 1
ATOM 625 N N . TYR A 1 86 ? -0.688 2.584 -10.062 1 98.88 86 TYR A N 1
ATOM 626 C CA . TYR A 1 86 ? -0.54 1.133 -10.102 1 98.88 86 TYR A CA 1
ATOM 627 C C . TYR A 1 86 ? 0.926 0.736 -10.227 1 98.88 86 TYR A C 1
ATOM 629 O O . TYR A 1 86 ? 1.623 1.188 -11.141 1 98.88 86 TYR A O 1
ATOM 637 N N . LEU A 1 87 ? 1.417 -0.061 -9.289 1 98.88 87 LEU A N 1
ATOM 638 C CA . LEU A 1 87 ? 2.82 -0.455 -9.258 1 98.88 87 LEU A CA 1
ATOM 639 C C . LEU A 1 87 ? 2.961 -1.973 -9.312 1 98.88 87 LEU A C 1
ATOM 641 O O . LEU A 1 87 ? 2.189 -2.695 -8.68 1 98.88 87 LEU A O 1
ATOM 645 N N . ILE A 1 88 ? 3.902 -2.432 -10.102 1 98.81 88 ILE A N 1
ATOM 646 C CA . ILE A 1 88 ? 4.316 -3.828 -10.172 1 98.81 88 ILE A CA 1
ATOM 647 C C . ILE A 1 88 ? 5.703 -3.986 -9.547 1 98.81 88 ILE A C 1
ATOM 649 O O . ILE A 1 88 ? 6.66 -3.334 -9.977 1 98.81 88 ILE A O 1
ATOM 653 N N . SER A 1 89 ? 5.812 -4.844 -8.539 1 98.88 89 SER A N 1
ATOM 654 C CA . S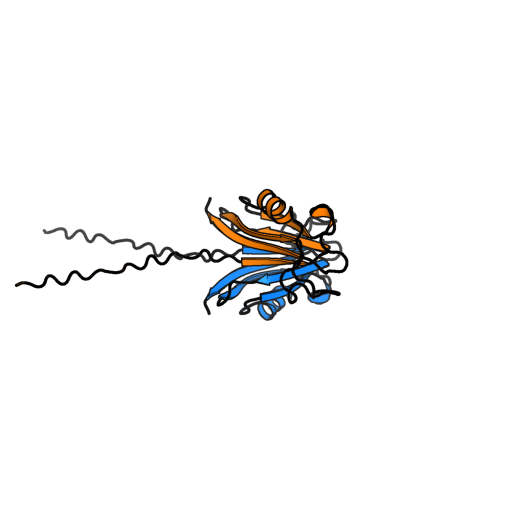ER A 1 89 ? 7.059 -4.984 -7.797 1 98.88 89 SER A CA 1
ATOM 655 C C . SER A 1 89 ? 7.863 -6.18 -8.289 1 98.88 89 SER A C 1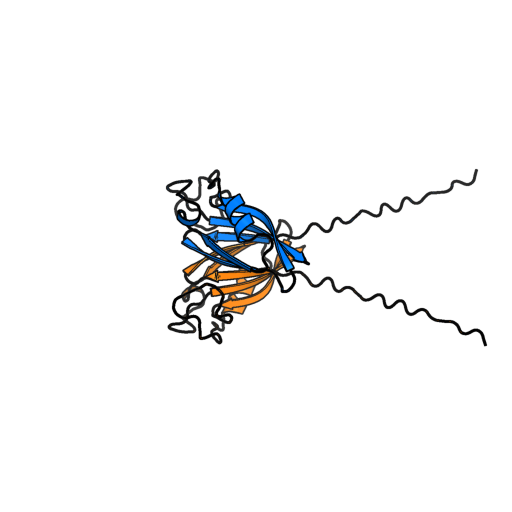
ATOM 657 O O . SER A 1 89 ? 7.867 -7.238 -7.66 1 98.88 89 SER A O 1
ATOM 659 N N . THR A 1 90 ? 8.508 -5.977 -9.398 1 98.81 90 THR A N 1
ATOM 660 C CA . THR A 1 90 ? 9.344 -7.027 -9.961 1 98.81 90 THR A CA 1
ATOM 661 C C . THR A 1 90 ? 10.672 -6.453 -10.453 1 98.81 90 THR A C 1
ATOM 663 O O . THR A 1 90 ? 10.789 -5.246 -10.672 1 98.81 90 THR A O 1
ATOM 666 N N . ASN A 1 91 ? 11.648 -7.363 -10.586 1 98.75 91 ASN A N 1
ATOM 667 C CA . ASN A 1 91 ? 12.938 -6.973 -11.156 1 98.75 91 ASN A CA 1
ATOM 668 C C . ASN A 1 91 ? 12.766 -6.316 -12.523 1 98.75 91 ASN A C 1
ATOM 670 O O . ASN A 1 91 ? 13.398 -5.301 -12.812 1 98.75 91 ASN A O 1
ATOM 674 N N . ASP A 1 92 ? 11.898 -6.852 -13.32 1 98.44 92 ASP A N 1
ATOM 675 C CA . ASP A 1 92 ? 11.711 -6.383 -14.688 1 98.44 92 ASP A CA 1
ATOM 676 C C . ASP A 1 92 ? 11.18 -4.949 -14.711 1 98.44 92 ASP A C 1
ATOM 678 O O . ASP A 1 92 ? 11.508 -4.18 -15.617 1 98.44 92 ASP A O 1
ATOM 682 N N . THR A 1 93 ? 10.352 -4.641 -13.789 1 98.69 93 THR A N 1
ATOM 683 C CA . THR A 1 93 ? 9.805 -3.291 -13.703 1 98.69 93 THR A CA 1
ATOM 684 C C . THR A 1 93 ? 10.922 -2.256 -13.641 1 98.69 93 THR A C 1
ATOM 686 O O . THR A 1 93 ? 10.789 -1.155 -14.18 1 98.69 93 THR A O 1
ATOM 689 N N . PHE A 1 94 ? 11.984 -2.639 -13.039 1 98.62 94 PHE A N 1
ATOM 690 C CA . PHE A 1 94 ? 13.055 -1.675 -12.797 1 98.62 94 PHE A CA 1
ATOM 691 C C . PHE A 1 94 ? 14.297 -2.033 -13.602 1 98.62 94 PHE A C 1
ATOM 693 O O . PHE A 1 94 ? 15.391 -1.546 -13.312 1 98.62 94 PHE A O 1
ATOM 700 N N . GLY A 1 95 ? 14.125 -2.842 -14.531 1 98 95 GLY A N 1
ATOM 701 C CA . GLY A 1 95 ? 15.18 -3.121 -15.5 1 98 95 GLY A CA 1
ATOM 702 C C . GLY A 1 95 ? 15.867 -4.453 -15.266 1 98 95 GLY A C 1
ATOM 703 O O . GLY A 1 95 ? 15.969 -5.273 -16.188 1 98 95 GLY A O 1
ATOM 704 N N . ARG A 1 96 ? 16.391 -4.668 -14.117 1 97.69 96 ARG A N 1
ATOM 705 C CA . ARG A 1 96 ? 17.094 -5.898 -13.789 1 97.69 96 ARG A CA 1
ATOM 706 C C . ARG A 1 96 ? 17.078 -6.164 -12.281 1 97.69 96 ARG A C 1
ATOM 708 O O . ARG A 1 96 ? 16.562 -5.352 -11.516 1 97.69 96 ARG A O 1
ATOM 715 N N . ASP A 1 97 ? 17.578 -7.348 -11.977 1 98.62 97 ASP A N 1
ATOM 716 C CA . ASP A 1 97 ? 17.734 -7.699 -10.57 1 98.62 97 ASP A CA 1
ATOM 717 C C . ASP A 1 97 ? 18.891 -6.926 -9.938 1 98.62 97 ASP A C 1
ATOM 719 O O . ASP A 1 97 ? 20.062 -7.176 -10.258 1 98.62 97 ASP A O 1
ATOM 723 N N . PRO A 1 98 ? 18.625 -6.027 -9.008 1 98.75 98 PRO A N 1
ATOM 724 C CA . PRO A 1 98 ? 19.719 -5.234 -8.445 1 98.75 98 PRO A CA 1
ATOM 725 C C . PRO A 1 98 ? 20.562 -6.02 -7.441 1 98.75 98 PRO A C 1
ATOM 727 O O . PRO A 1 98 ? 21.703 -5.641 -7.156 1 98.75 98 PRO A O 1
ATOM 730 N N . CYS A 1 99 ? 19.984 -7.051 -6.836 1 98.62 99 CYS A N 1
ATOM 731 C CA . CYS A 1 99 ? 20.656 -7.871 -5.832 1 98.62 99 CYS A CA 1
ATOM 732 C C . CYS A 1 99 ? 20.188 -9.32 -5.918 1 98.62 99 CYS A C 1
ATOM 734 O O . CYS A 1 99 ? 19.25 -9.719 -5.238 1 98.62 99 CYS A O 1
ATOM 736 N N . GLU A 1 100 ? 20.938 -10.094 -6.566 1 97.38 100 GLU A N 1
ATOM 737 C CA . GLU A 1 100 ? 20.594 -11.508 -6.684 1 97.38 100 GLU A CA 1
ATOM 738 C C . GLU A 1 100 ? 20.562 -12.18 -5.316 1 97.38 100 GLU A C 1
ATOM 740 O O . GLU A 1 100 ? 21.375 -11.875 -4.445 1 97.38 100 GLU A O 1
ATOM 745 N N . ASP A 1 101 ? 19.594 -13.047 -5.09 1 96.5 101 ASP A N 1
ATOM 746 C CA . ASP A 1 101 ? 19.422 -13.875 -3.902 1 96.5 101 ASP A CA 1
ATOM 747 C C . ASP A 1 101 ? 18.891 -13.055 -2.727 1 96.5 101 ASP A C 1
ATOM 749 O O . ASP A 1 101 ? 18.891 -13.523 -1.585 1 96.5 101 ASP A O 1
ATOM 753 N N . THR A 1 102 ? 18.531 -11.859 -2.928 1 98.44 102 THR A N 1
ATOM 754 C CA . THR A 1 102 ? 17.938 -11 -1.912 1 98.44 102 THR A CA 1
ATOM 755 C C . THR A 1 102 ? 16.453 -10.781 -2.199 1 98.44 102 THR A C 1
ATOM 757 O O . THR A 1 102 ? 16.078 -10.422 -3.32 1 98.44 102 THR A O 1
ATOM 760 N N . SER A 1 103 ? 15.609 -11.133 -1.171 1 98.31 103 SER A N 1
ATOM 761 C CA . SER A 1 103 ? 14.203 -10.758 -1.307 1 98.31 103 SER A CA 1
ATOM 762 C C . SER A 1 103 ? 14.023 -9.25 -1.299 1 98.31 103 SER A C 1
ATOM 764 O O . SER A 1 103 ? 14.664 -8.547 -0.511 1 98.31 103 SER A O 1
ATOM 766 N N . LYS A 1 104 ? 13.258 -8.672 -2.209 1 98.81 104 LYS A N 1
ATOM 767 C CA . LYS A 1 104 ? 13.117 -7.23 -2.377 1 98.81 104 LYS A CA 1
ATOM 768 C C . LYS A 1 104 ? 11.664 -6.797 -2.184 1 98.81 104 LYS A C 1
ATOM 770 O O . LYS A 1 104 ? 10.805 -7.617 -1.862 1 98.81 104 LYS A O 1
ATOM 775 N N . TYR A 1 105 ? 11.43 -5.527 -2.227 1 98.94 105 TYR A N 1
ATOM 776 C CA . TYR A 1 105 ? 10.125 -4.875 -2.229 1 98.94 105 TYR A CA 1
ATOM 777 C C . TYR A 1 105 ? 10.211 -3.484 -2.842 1 98.94 105 TYR A C 1
ATOM 779 O O . TYR A 1 105 ? 11.305 -2.922 -2.971 1 98.94 105 TYR A O 1
ATOM 787 N N . THR A 1 106 ? 9.078 -3.037 -3.334 1 98.94 106 THR A N 1
ATOM 788 C CA . THR A 1 106 ? 8.945 -1.63 -3.693 1 98.94 106 THR A CA 1
ATOM 789 C C . THR A 1 106 ? 8.484 -0.806 -2.494 1 98.94 106 THR A C 1
ATOM 791 O O . THR A 1 106 ? 7.375 -1.002 -1.989 1 98.94 106 THR A O 1
ATOM 794 N N . HIS A 1 107 ? 9.359 0.102 -2.059 1 98.94 107 HIS A N 1
ATOM 795 C CA . HIS A 1 107 ? 9.086 1.008 -0.946 1 98.94 107 HIS A CA 1
ATOM 796 C C . HIS A 1 107 ? 8.633 2.375 -1.445 1 98.94 107 HIS A C 1
ATOM 798 O O . HIS A 1 107 ? 9.297 2.984 -2.287 1 98.94 107 HIS A O 1
ATOM 804 N N . VAL A 1 108 ? 7.512 2.789 -0.881 1 98.88 108 VAL A N 1
ATOM 805 C CA . VAL A 1 108 ? 7.027 4.121 -1.229 1 98.88 108 VAL A CA 1
ATOM 806 C C . VAL A 1 108 ? 6.578 4.852 0.033 1 98.88 108 VAL A C 1
ATOM 808 O O . VAL A 1 108 ? 5.688 4.387 0.746 1 98.88 108 VAL A O 1
ATOM 811 N N . GLU A 1 109 ? 7.219 5.961 0.309 1 98 109 GLU A N 1
ATOM 812 C CA . GLU A 1 109 ? 6.754 6.93 1.298 1 98 109 GLU A CA 1
ATOM 813 C C . GLU A 1 109 ? 6.09 8.125 0.625 1 98 109 GLU A C 1
ATOM 815 O O . GLU A 1 109 ? 6.707 8.797 -0.204 1 98 109 GLU A O 1
ATOM 820 N N . TYR A 1 110 ? 4.852 8.32 1.044 1 97.38 110 TYR A N 1
ATOM 821 C CA . TYR A 1 110 ? 4.18 9.43 0.368 1 97.38 110 TYR A CA 1
ATOM 822 C C . TYR A 1 110 ? 3.107 10.039 1.259 1 97.38 110 TYR A C 1
ATOM 824 O O . TYR A 1 110 ? 2.721 9.453 2.271 1 97.38 110 TYR A O 1
ATOM 832 N N . TYR A 1 111 ? 2.771 11.281 0.944 1 94.44 111 TYR A N 1
ATOM 833 C CA . TYR A 1 111 ? 1.613 11.961 1.515 1 94.44 111 TYR A CA 1
ATOM 834 C C . TYR A 1 111 ? 0.749 12.578 0.421 1 94.44 111 TYR A C 1
ATOM 836 O O . TYR A 1 111 ? 1.182 12.695 -0.728 1 94.44 111 TYR A O 1
ATOM 844 N N . CYS A 1 112 ? -0.482 12.82 0.815 1 95.06 112 CYS A N 1
ATOM 845 C CA . CYS A 1 112 ? -1.437 13.391 -0.132 1 95.06 112 CYS A CA 1
ATOM 846 C C . CYS A 1 112 ? -1.564 14.898 0.058 1 95.06 112 CYS A C 1
ATOM 848 O O . CYS A 1 112 ? -1.69 15.375 1.187 1 95.06 112 CYS A O 1
ATOM 850 N N . HIS A 1 113 ? -1.473 15.555 -1.059 1 93.38 113 HIS A N 1
ATOM 851 C CA . HIS A 1 113 ? -1.518 17.016 -1.056 1 93.38 113 HIS A CA 1
ATOM 852 C C . HIS A 1 113 ? -2.609 17.531 -1.985 1 93.38 113 HIS A C 1
ATOM 854 O O . HIS A 1 113 ? -2.814 16.984 -3.074 1 93.38 113 HIS A O 1
ATOM 860 N N . ALA A 1 114 ? -3.299 18.609 -1.471 1 92.38 114 ALA A N 1
ATOM 861 C CA . ALA A 1 114 ? -4.379 19.203 -2.26 1 92.38 114 ALA A CA 1
ATOM 862 C C . ALA A 1 114 ? -3.836 19.859 -3.529 1 92.38 114 ALA A C 1
ATOM 864 O O . ALA A 1 114 ? -2.773 20.484 -3.51 1 92.38 114 ALA A O 1
ATOM 865 N N . LEU A 1 115 ? -4.535 19.656 -4.625 1 84.88 115 LEU A N 1
ATOM 866 C CA . LEU A 1 115 ? -4.176 20.312 -5.875 1 84.88 115 LEU A CA 1
ATOM 867 C C . LEU A 1 115 ? -4.418 21.828 -5.789 1 84.88 115 LEU A C 1
ATOM 869 O O . LEU A 1 115 ? -5.355 22.266 -5.121 1 84.88 115 LEU A O 1
ATOM 873 N N . MET B 1 1 ? -31.719 54.281 19.594 1 48.66 1 MET B N 1
ATOM 874 C CA . MET B 1 1 ? -31.719 52.875 19.281 1 48.66 1 MET B CA 1
ATOM 875 C C . MET B 1 1 ? -30.375 52.438 18.703 1 48.66 1 MET B C 1
ATOM 877 O O . MET B 1 1 ? -30.031 52.844 17.594 1 48.66 1 MET B O 1
ATOM 881 N N . ARG B 1 2 ? -29.297 52.25 19.562 1 58.56 2 ARG B N 1
ATOM 882 C CA . ARG B 1 2 ? -27.953 51.781 19.266 1 58.56 2 ARG B CA 1
ATOM 883 C C . ARG B 1 2 ? -27.984 50.344 18.75 1 58.56 2 ARG B C 1
ATOM 885 O O . ARG B 1 2 ? -28.5 49.438 19.422 1 58.56 2 ARG B O 1
ATOM 892 N N . SER B 1 3 ? -28.047 50.062 17.422 1 63.53 3 SER B N 1
ATOM 893 C CA . SER B 1 3 ? -27.953 48.75 16.812 1 63.53 3 SER B CA 1
ATOM 894 C C . SER B 1 3 ? -26.594 48.094 17.078 1 63.53 3 SER B C 1
ATOM 896 O O . SER B 1 3 ? -25.562 48.656 16.688 1 63.53 3 SER B O 1
ATOM 898 N N . LEU B 1 4 ? -26.516 47.375 18.234 1 60.28 4 LEU B N 1
ATOM 899 C CA . LEU B 1 4 ? -25.344 46.531 18.438 1 60.28 4 LEU B CA 1
ATOM 900 C C . LEU B 1 4 ? -25.219 45.469 17.344 1 60.28 4 LEU B C 1
ATOM 902 O O . LEU B 1 4 ? -26.094 44.625 17.219 1 60.28 4 LEU B O 1
ATOM 906 N N . LEU B 1 5 ? -24.516 45.75 16.281 1 63.25 5 LEU B N 1
ATOM 907 C CA . LEU B 1 5 ? -24.172 44.75 15.258 1 63.25 5 LEU B CA 1
ATOM 908 C C . LEU B 1 5 ? -23.281 43.656 15.836 1 63.25 5 LEU B C 1
ATOM 910 O O . LEU B 1 5 ? -22.125 43.938 16.188 1 63.25 5 LEU B O 1
ATOM 914 N N . VAL B 1 6 ? -23.891 42.594 16.422 1 59.03 6 VAL B N 1
ATOM 915 C CA . VAL B 1 6 ? -23.141 41.406 16.844 1 59.03 6 VAL B CA 1
ATOM 916 C C . VAL B 1 6 ? -22.516 40.75 15.625 1 59.03 6 VAL B C 1
ATOM 918 O O . VAL B 1 6 ? -23.234 40.281 14.734 1 59.03 6 VAL B O 1
ATOM 921 N N . LEU B 1 7 ? -21.297 41.062 15.266 1 57.06 7 LEU B N 1
ATOM 922 C CA . LEU B 1 7 ? -20.531 40.312 14.297 1 57.06 7 LEU B CA 1
ATOM 923 C C . LEU B 1 7 ? -20.359 38.875 14.766 1 57.06 7 LEU B C 1
ATOM 925 O O . LEU B 1 7 ? -19.656 38.594 15.734 1 57.06 7 LEU B O 1
ATOM 929 N N . LEU B 1 8 ? -21.344 37.969 14.43 1 56.66 8 LEU B N 1
ATOM 930 C CA . LEU B 1 8 ? -21.156 36.531 14.633 1 56.66 8 LEU B CA 1
ATOM 931 C C . LEU B 1 8 ? -19.953 36.031 13.836 1 56.66 8 LEU B C 1
ATOM 933 O O . LEU B 1 8 ? -19.984 35.969 12.609 1 56.66 8 LEU B O 1
ATOM 937 N N . CYS B 1 9 ? -18.75 36.125 14.391 1 53.16 9 CYS B N 1
ATOM 938 C CA . CYS B 1 9 ? -17.609 35.438 13.805 1 53.16 9 CYS B CA 1
ATOM 939 C C . CYS B 1 9 ? -17.891 33.969 13.609 1 53.16 9 CYS B C 1
ATOM 941 O O . CYS B 1 9 ? -18.047 33.219 14.578 1 53.16 9 CYS B O 1
ATOM 943 N N . CYS B 1 10 ? -18.562 33.562 12.539 1 51.38 10 CYS B N 1
ATOM 944 C CA . CYS B 1 10 ? -18.656 32.156 12.164 1 51.38 10 CYS B CA 1
ATOM 945 C C . CYS B 1 10 ? -17.281 31.5 12.156 1 51.38 10 CYS B C 1
ATOM 947 O O . CYS B 1 10 ? -16.516 31.656 11.195 1 51.38 10 CYS B O 1
ATOM 949 N N . VAL B 1 11 ? -16.594 31.312 13.336 1 53.91 11 VAL B N 1
ATOM 950 C CA . VAL B 1 11 ? -15.398 30.469 13.328 1 53.91 11 VAL B CA 1
ATOM 951 C C . VAL B 1 11 ? -15.727 29.125 12.688 1 53.91 11 VAL B C 1
ATOM 953 O O . VAL B 1 11 ? -16.484 28.328 13.258 1 53.91 11 VAL B O 1
ATOM 956 N N . GLY B 1 12 ? -15.906 29.078 11.359 1 49.81 12 GLY B N 1
ATOM 957 C CA . GLY B 1 12 ? -15.977 27.75 10.75 1 49.81 12 GLY B CA 1
ATOM 958 C C . GLY B 1 12 ? -14.969 26.781 11.328 1 49.81 12 GLY B C 1
ATOM 959 O O . GLY B 1 12 ? -13.766 27.062 11.344 1 49.81 12 GLY B O 1
ATOM 960 N N . LEU B 1 13 ? -15.266 25.984 12.289 1 49.59 13 LEU B N 1
ATOM 961 C CA . LEU B 1 13 ? -14.453 24.844 12.711 1 49.59 13 LEU B CA 1
ATOM 962 C C . LEU B 1 13 ? -13.914 24.078 11.5 1 49.59 13 LEU B C 1
ATOM 964 O O . LEU B 1 13 ? -14.688 23.469 10.758 1 49.59 13 LEU B O 1
ATOM 968 N N . VAL B 1 14 ? -12.797 24.5 10.898 1 50.03 14 VAL B N 1
ATOM 969 C CA . VAL B 1 14 ? -12.117 23.672 9.891 1 50.03 14 VAL B CA 1
ATOM 970 C C . VAL B 1 14 ? -11.844 22.281 10.461 1 50.03 14 VAL B C 1
ATOM 972 O O . VAL B 1 14 ? -11.141 22.141 11.469 1 50.03 14 VAL B O 1
ATOM 975 N N . THR B 1 15 ? -12.922 21.484 10.578 1 48.44 15 THR B N 1
ATOM 976 C CA . THR B 1 15 ? -12.594 20.094 10.875 1 48.44 15 THR B CA 1
ATOM 977 C C . THR B 1 15 ? -11.484 19.578 9.961 1 48.44 15 THR B C 1
ATOM 979 O O . THR B 1 15 ? -11.57 19.719 8.734 1 48.44 15 THR B O 1
ATOM 982 N N . ALA B 1 16 ? -10.188 19.625 10.414 1 50.91 16 ALA B N 1
ATOM 983 C CA . ALA B 1 16 ? -9.086 19.016 9.68 1 50.91 16 ALA B CA 1
ATOM 984 C C . ALA B 1 16 ? -9.43 17.578 9.273 1 50.91 16 ALA B C 1
ATOM 986 O O . ALA B 1 16 ? -9.641 16.719 10.125 1 50.91 16 ALA B O 1
ATOM 987 N N . GLN B 1 17 ? -10.234 17.359 8.188 1 56.88 17 GLN B N 1
ATOM 988 C CA . GLN B 1 17 ? -10.477 16 7.738 1 56.88 17 GLN B CA 1
ATOM 989 C C . GLN B 1 17 ? -9.172 15.227 7.586 1 56.88 17 GLN B C 1
ATOM 991 O O . GLN B 1 17 ? -8.234 15.703 6.93 1 56.88 17 GLN B O 1
ATOM 996 N N . ALA B 1 18 ? -8.945 14.234 8.523 1 59.88 18 ALA B N 1
ATOM 997 C CA . ALA B 1 18 ? -7.738 13.422 8.406 1 59.88 18 ALA B CA 1
ATOM 998 C C . ALA B 1 18 ? -7.57 12.891 6.984 1 59.88 18 ALA B C 1
ATOM 1000 O O . ALA B 1 18 ? -8.516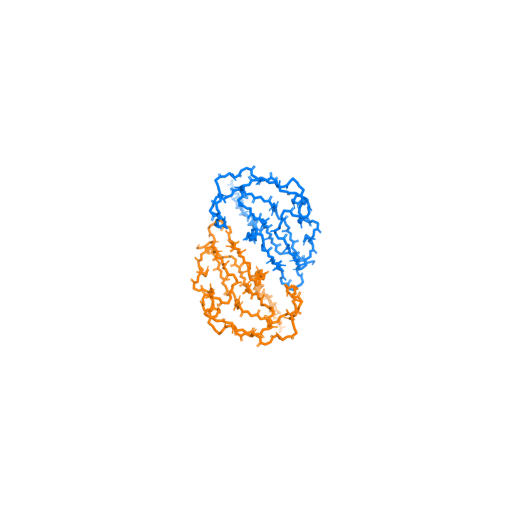 12.367 6.395 1 59.88 18 ALA B O 1
ATOM 1001 N N . ASN B 1 19 ? -6.488 13.273 6.465 1 80.75 19 ASN B N 1
ATOM 1002 C CA . ASN B 1 19 ? -6.207 12.82 5.105 1 80.75 19 ASN B CA 1
ATOM 1003 C C . ASN B 1 19 ? -5.777 11.352 5.082 1 80.75 19 ASN B C 1
ATOM 1005 O O . ASN B 1 19 ? -4.656 11.023 5.473 1 80.75 19 ASN B O 1
ATOM 1009 N N . PHE B 1 20 ? -6.762 10.453 4.801 1 91.31 20 PHE B N 1
ATOM 1010 C CA . PHE B 1 20 ? -6.441 9.039 4.691 1 91.31 20 PHE B CA 1
ATOM 1011 C C . PHE B 1 20 ? -5.883 8.711 3.312 1 91.31 20 PHE B C 1
ATOM 1013 O O . PHE B 1 20 ? -6.055 9.484 2.369 1 91.31 20 PHE B O 1
ATOM 1020 N N . VAL B 1 21 ? -5.125 7.613 3.26 1 96.5 21 VAL B N 1
ATOM 1021 C CA . VAL B 1 21 ? -4.699 7.074 1.973 1 96.5 21 VAL B CA 1
ATOM 1022 C C . VAL B 1 21 ? -5.441 5.77 1.687 1 96.5 21 VAL B C 1
ATOM 1024 O O . VAL B 1 21 ? -6.082 5.207 2.576 1 96.5 21 VAL B O 1
ATOM 1027 N N . ALA B 1 22 ? -5.449 5.391 0.438 1 97.75 22 ALA B N 1
ATOM 1028 C CA . ALA B 1 22 ? -6.004 4.102 0.038 1 97.75 22 ALA B CA 1
ATOM 1029 C C . ALA B 1 22 ? -4.934 3.217 -0.6 1 97.75 22 ALA B C 1
ATOM 1031 O O . ALA B 1 22 ? -4.211 3.656 -1.496 1 97.75 22 ALA B O 1
ATOM 1032 N N . VAL B 1 23 ? -4.797 2.002 -0.088 1 98.81 23 VAL B N 1
ATOM 1033 C CA . VAL B 1 23 ? -3.895 1.003 -0.647 1 98.81 23 VAL B CA 1
ATOM 1034 C C . VAL B 1 23 ? -4.688 -0.227 -1.082 1 98.81 23 VAL B C 1
ATOM 1036 O O . VAL B 1 23 ? -5.512 -0.743 -0.322 1 98.81 23 VAL B O 1
ATOM 1039 N N . ASN B 1 24 ? -4.527 -0.659 -2.297 1 98.94 24 ASN B N 1
ATOM 1040 C CA . ASN B 1 24 ? -5.066 -1.915 -2.807 1 98.94 24 ASN B CA 1
ATOM 1041 C C . ASN B 1 24 ? -3.957 -2.922 -3.104 1 98.94 24 ASN B C 1
ATOM 1043 O O . ASN B 1 24 ? -3.203 -2.756 -4.062 1 98.94 24 ASN B O 1
ATOM 1047 N N . ILE B 1 25 ? -3.809 -3.883 -2.26 1 98.94 25 ILE B N 1
ATOM 1048 C CA . ILE B 1 25 ? -2.875 -4.98 -2.496 1 98.94 25 ILE B CA 1
ATOM 1049 C C . ILE B 1 25 ? -3.533 -6.035 -3.383 1 98.94 25 ILE B C 1
ATOM 1051 O O . ILE B 1 25 ? -4.492 -6.691 -2.969 1 98.94 25 ILE B O 1
ATOM 1055 N N . CYS B 1 26 ? -3.01 -6.258 -4.59 1 98.94 26 CYS B N 1
ATOM 1056 C CA . CYS B 1 26 ? -3.674 -7.121 -5.559 1 98.94 26 CYS B CA 1
ATOM 1057 C C . CYS B 1 26 ? -3.604 -8.578 -5.125 1 98.94 26 CYS B C 1
ATOM 1059 O O . CYS B 1 26 ? -2.674 -8.977 -4.418 1 98.94 26 CYS B O 1
ATOM 1061 N N . GLU B 1 27 ? -4.59 -9.312 -5.594 1 98.81 27 GLU B N 1
ATOM 1062 C CA . GLU B 1 27 ? -4.711 -10.727 -5.242 1 98.81 27 GLU B CA 1
ATOM 1063 C C . GLU B 1 27 ? -3.402 -11.469 -5.496 1 98.81 27 GLU B C 1
ATOM 1065 O O . GLU B 1 27 ? -2.793 -11.32 -6.559 1 98.81 27 GLU B O 1
ATOM 1070 N N . GLY B 1 28 ? -3.01 -12.203 -4.504 1 98.19 28 GLY B N 1
ATOM 1071 C CA . GLY B 1 28 ? -1.768 -12.953 -4.59 1 98.19 28 GLY B CA 1
ATOM 1072 C C . GLY B 1 28 ? -0.569 -12.18 -4.07 1 98.19 28 GLY B C 1
ATOM 1073 O O . GLY B 1 28 ? 0.51 -12.742 -3.887 1 98.19 28 GLY B O 1
ATOM 1074 N N . GLY B 1 29 ? -0.806 -10.977 -3.773 1 98.62 29 GLY B N 1
ATOM 1075 C CA . GLY B 1 29 ? 0.282 -10.117 -3.34 1 98.62 29 GLY B CA 1
ATOM 1076 C C . GLY B 1 29 ? 0.417 -10.039 -1.831 1 98.62 29 GLY B C 1
ATOM 1077 O O . GLY B 1 29 ? -0.417 -10.578 -1.101 1 98.62 29 GLY B O 1
ATOM 1078 N N . ARG B 1 30 ? 1.52 -9.461 -1.388 1 98.88 30 ARG B N 1
ATOM 1079 C CA . ARG B 1 30 ? 1.826 -9.141 0.002 1 98.88 30 ARG B CA 1
ATOM 1080 C C . ARG B 1 30 ? 2.365 -7.719 0.128 1 98.88 30 ARG B C 1
ATOM 1082 O O . ARG B 1 30 ? 2.967 -7.191 -0.81 1 98.88 30 ARG B O 1
ATOM 1089 N N . ALA B 1 31 ? 2.16 -7.199 1.297 1 98.94 31 ALA B N 1
ATOM 1090 C CA . ALA B 1 31 ? 2.686 -5.855 1.526 1 98.94 31 ALA B CA 1
ATOM 1091 C C . ALA B 1 31 ? 2.816 -5.566 3.02 1 98.94 31 ALA B C 1
ATOM 1093 O O . ALA B 1 31 ? 2.096 -6.145 3.836 1 98.94 31 ALA B O 1
ATOM 1094 N N . ASP B 1 32 ? 3.725 -4.727 3.367 1 98.75 32 ASP B N 1
ATOM 1095 C CA . ASP B 1 32 ? 3.793 -4.039 4.652 1 98.75 32 ASP B CA 1
ATOM 1096 C C . ASP B 1 32 ? 3.311 -2.594 4.531 1 98.75 32 ASP B C 1
ATOM 1098 O O . ASP B 1 32 ? 3.865 -1.813 3.754 1 98.75 32 ASP B O 1
ATOM 1102 N N . ILE B 1 33 ? 2.322 -2.266 5.27 1 98.75 33 ILE B N 1
ATOM 1103 C CA . ILE B 1 33 ? 1.893 -0.872 5.336 1 98.75 33 ILE B CA 1
ATOM 1104 C C . ILE B 1 33 ? 2.26 -0.282 6.695 1 98.75 33 ILE B C 1
ATOM 1106 O O . ILE B 1 33 ? 2.379 -1.011 7.684 1 98.75 33 ILE B O 1
ATOM 1110 N N . GLY B 1 34 ? 2.492 1.088 6.68 1 97.69 34 GLY B N 1
ATOM 1111 C CA . GLY B 1 34 ? 2.998 1.604 7.941 1 97.69 34 GLY B CA 1
ATOM 1112 C C . GLY B 1 34 ? 2.816 3.104 8.086 1 97.69 34 GLY B C 1
ATOM 1113 O O . GLY B 1 34 ? 2.428 3.783 7.137 1 97.69 34 GLY B O 1
ATOM 1114 N N . CYS B 1 35 ? 3.092 3.5 9.336 1 96.75 35 CYS B N 1
ATOM 1115 C CA . CYS B 1 35 ? 3.055 4.895 9.758 1 96.75 35 CYS B CA 1
ATOM 1116 C C . CYS B 1 35 ? 4.414 5.34 10.289 1 96.75 35 CYS B C 1
ATOM 1118 O O . CYS B 1 35 ? 5.254 4.504 10.633 1 96.75 35 CYS B O 1
ATOM 1120 N N . PRO B 1 36 ? 4.613 6.676 10.305 1 94.19 36 PRO B N 1
ATOM 1121 C CA . PRO B 1 36 ? 5.832 7.176 10.945 1 94.19 36 PRO B CA 1
ATOM 1122 C C . PRO B 1 36 ? 5.934 6.781 12.414 1 94.19 36 PRO B C 1
ATOM 1124 O O . PRO B 1 36 ? 4.926 6.422 13.031 1 94.19 36 PRO B O 1
ATOM 1127 N N . ALA B 1 37 ? 7.223 6.824 12.852 1 93.12 37 ALA B N 1
ATOM 1128 C CA . ALA B 1 37 ? 7.461 6.527 14.258 1 93.12 37 ALA B CA 1
ATOM 1129 C C . ALA B 1 37 ? 6.559 7.375 15.156 1 93.12 37 ALA B C 1
ATOM 1131 O O . ALA B 1 37 ? 6.359 8.562 14.906 1 93.12 37 ALA B O 1
ATOM 1132 N N . GLY B 1 38 ? 5.984 6.754 16.172 1 94.94 38 GLY B N 1
ATOM 1133 C CA . GLY B 1 38 ? 5.16 7.457 17.141 1 94.94 38 GLY B CA 1
ATOM 1134 C C . GLY B 1 38 ? 3.701 7.543 16.734 1 94.94 38 GLY B C 1
ATOM 1135 O O . GLY B 1 38 ? 2.891 8.156 17.438 1 94.94 38 GLY B O 1
ATOM 1136 N N . GLN B 1 39 ? 3.4 7.016 15.609 1 96.44 39 GLN B N 1
ATOM 1137 C CA . GLN B 1 39 ? 2.023 7.039 15.125 1 96.44 39 GLN B CA 1
ATOM 1138 C C . GLN B 1 39 ? 1.516 5.629 14.844 1 96.44 39 GLN B C 1
ATOM 1140 O O . GLN B 1 39 ? 2.309 4.699 14.68 1 96.44 39 GLN B O 1
ATOM 1145 N N . VAL B 1 40 ? 0.172 5.52 14.883 1 97.75 40 VAL B N 1
ATOM 1146 C CA . VAL B 1 40 ? -0.451 4.227 14.609 1 97.75 40 VAL B CA 1
ATOM 1147 C C . VAL B 1 40 ? -1.558 4.395 13.57 1 97.75 40 VAL B C 1
ATOM 1149 O O . VAL B 1 40 ? -2.051 5.504 13.352 1 97.75 40 VAL B O 1
ATOM 1152 N N . MET B 1 41 ? -1.893 3.26 12.984 1 97.81 41 MET B N 1
ATOM 1153 C CA . MET B 1 41 ? -2.887 3.287 11.914 1 97.81 41 MET B CA 1
ATOM 1154 C C . MET B 1 41 ? -4.301 3.312 12.484 1 97.81 41 MET B C 1
ATOM 1156 O O . MET B 1 41 ? -4.621 2.543 13.398 1 97.81 41 MET B O 1
ATOM 1160 N N . VAL B 1 42 ? -5.098 4.184 12 1 97.38 42 VAL B N 1
ATOM 1161 C CA . VAL B 1 42 ? -6.547 4.137 12.156 1 97.38 42 VAL B CA 1
ATOM 1162 C C . VAL B 1 42 ? -7.191 3.711 10.836 1 97.38 42 VAL B C 1
ATOM 1164 O O . VAL B 1 42 ? -7.082 4.418 9.828 1 97.38 42 VAL B O 1
ATOM 1167 N N . ILE B 1 43 ? -7.809 2.531 10.883 1 98.44 43 ILE B N 1
ATOM 1168 C CA . ILE B 1 43 ? -8.391 1.967 9.672 1 98.44 43 ILE B CA 1
ATOM 1169 C C . ILE B 1 43 ? -9.797 2.529 9.469 1 98.44 43 ILE B C 1
ATOM 1171 O O . ILE B 1 43 ? -10.688 2.32 10.297 1 98.44 43 ILE B O 1
ATOM 1175 N N . GLN B 1 44 ? -10.031 3.23 8.367 1 97 44 GLN B N 1
ATOM 1176 C CA . GLN B 1 44 ? -11.328 3.811 8.039 1 97 44 GLN B CA 1
ATOM 1177 C C . GLN B 1 44 ? -12.219 2.797 7.328 1 97 44 GLN B C 1
ATOM 1179 O O . GLN B 1 44 ? -13.414 2.705 7.609 1 97 44 GLN B O 1
ATOM 1184 N N . ARG B 1 45 ? -11.664 2.176 6.387 1 98 45 ARG B N 1
ATOM 1185 C CA . ARG B 1 45 ? -12.344 1.177 5.566 1 98 45 ARG B CA 1
ATOM 1186 C C . ARG B 1 45 ? -11.375 0.092 5.109 1 98 45 ARG B C 1
ATOM 1188 O O . ARG B 1 45 ? -10.211 0.372 4.836 1 98 45 ARG B O 1
ATOM 1195 N N . ALA B 1 46 ? -11.891 -1.092 5.098 1 98.94 46 ALA B N 1
ATOM 1196 C CA . ALA B 1 46 ? -11.078 -2.186 4.57 1 98.94 46 ALA B CA 1
ATOM 1197 C C . ALA B 1 46 ? -11.953 -3.338 4.09 1 98.94 46 ALA B C 1
ATOM 1199 O O . ALA B 1 46 ? -13.047 -3.555 4.617 1 98.94 46 ALA B O 1
ATOM 1200 N N . TYR B 1 47 ? -11.461 -4.043 3.078 1 98.94 47 TYR B N 1
ATOM 1201 C CA . TYR B 1 47 ? -12.133 -5.254 2.619 1 98.94 47 TYR B CA 1
ATOM 1202 C C . TYR B 1 47 ? -11.242 -6.047 1.674 1 98.94 47 TYR B C 1
ATOM 1204 O O . TYR B 1 47 ? -10.297 -5.504 1.102 1 98.94 47 TYR B O 1
ATOM 1212 N N . TYR B 1 48 ? -11.5 -7.293 1.575 1 98.94 48 TYR B N 1
ATOM 1213 C CA . TYR B 1 48 ? -11 -8.164 0.517 1 98.94 48 TYR B CA 1
ATOM 1214 C C . TYR B 1 48 ? -12.109 -8.523 -0.464 1 98.94 48 TYR B C 1
ATOM 1216 O O . TYR B 1 48 ? -13.18 -8.992 -0.059 1 98.94 48 TYR B O 1
ATOM 1224 N N . GLY B 1 49 ? -11.977 -8.211 -1.582 1 98.94 49 GLY B N 1
ATOM 1225 C CA . GLY B 1 49 ? -12.977 -8.336 -2.627 1 98.94 49 GLY B CA 1
ATOM 1226 C C . GLY B 1 49 ? -12.742 -7.402 -3.799 1 98.94 49 GLY B C 1
ATOM 1227 O O . GLY B 1 49 ? -11.602 -7.25 -4.258 1 98.94 49 GLY B O 1
ATOM 1228 N N . ARG B 1 50 ? -13.875 -6.883 -4.391 1 98.88 50 ARG B N 1
ATOM 1229 C CA . ARG B 1 50 ? -13.781 -5.938 -5.496 1 98.88 50 ARG B CA 1
ATOM 1230 C C . ARG B 1 50 ? -14.977 -4.984 -5.504 1 98.88 50 ARG B C 1
ATOM 1232 O O . ARG B 1 50 ? -16.125 -5.426 -5.535 1 98.88 50 ARG B O 1
ATOM 1239 N N . LYS B 1 51 ? -14.609 -3.701 -5.418 1 98.69 51 LYS B N 1
ATOM 1240 C CA . LYS B 1 51 ? -15.648 -2.678 -5.473 1 98.69 51 LYS B CA 1
ATOM 1241 C C . LYS B 1 51 ? -15.359 -1.658 -6.57 1 98.69 51 LYS B C 1
ATOM 1243 O O . LYS B 1 51 ? -16.203 -0.81 -6.875 1 98.69 51 LYS B O 1
ATOM 1248 N N . ASP B 1 52 ? -14.203 -1.723 -7.152 1 98.25 52 ASP B N 1
ATOM 1249 C CA . ASP B 1 52 ? -13.758 -0.832 -8.219 1 98.25 52 ASP B CA 1
ATOM 1250 C C . ASP B 1 52 ? -13.148 -1.62 -9.375 1 98.25 52 ASP B C 1
ATOM 1252 O O . ASP B 1 52 ? -12.117 -2.277 -9.211 1 98.25 52 ASP B O 1
ATOM 1256 N N . PRO B 1 53 ? -13.742 -1.603 -10.57 1 98.12 53 PRO B N 1
ATOM 1257 C CA . PRO B 1 53 ? -13.25 -2.42 -11.68 1 98.12 53 PRO B CA 1
ATOM 1258 C C . PRO B 1 53 ? -11.891 -1.958 -12.195 1 98.12 53 PRO B C 1
ATOM 1260 O O . PRO B 1 53 ? -11.219 -2.699 -12.914 1 98.12 53 PRO B O 1
ATOM 1263 N N . SER B 1 54 ? -11.477 -0.766 -11.812 1 97.5 54 SER B N 1
ATOM 1264 C CA . SER B 1 54 ? -10.258 -0.209 -12.391 1 97.5 54 SER B CA 1
ATOM 1265 C C . SER B 1 54 ? -9.031 -0.581 -11.562 1 97.5 54 SER B C 1
ATOM 1267 O O . SER B 1 54 ? -7.895 -0.427 -12.016 1 97.5 54 SER B O 1
ATOM 1269 N N . LYS B 1 55 ? -9.25 -0.98 -10.328 1 98.25 55 LYS B N 1
ATOM 1270 C CA . LYS B 1 55 ? -8.133 -1.293 -9.453 1 98.25 55 LYS B CA 1
ATOM 1271 C C . LYS B 1 55 ? -7.59 -2.693 -9.727 1 98.25 55 LYS B C 1
ATOM 1273 O O . LYS B 1 55 ? -8.352 -3.611 -10.031 1 98.25 55 LYS B O 1
ATOM 1278 N N . CYS B 1 56 ? -6.285 -2.812 -9.625 1 98.56 56 CYS B N 1
ATOM 1279 C CA . CYS B 1 56 ? -5.625 -4.102 -9.805 1 98.56 56 CYS B CA 1
ATOM 1280 C C . CYS B 1 56 ? -6.125 -4.801 -11.055 1 98.56 56 CYS B C 1
ATOM 1282 O O . CYS B 1 56 ? -6.832 -5.809 -10.969 1 98.56 56 CYS B O 1
ATOM 1284 N N . PRO B 1 57 ? -5.656 -4.324 -12.141 1 97.25 57 PRO B N 1
ATOM 1285 C CA . PRO B 1 57 ? -6.082 -4.977 -13.375 1 97.25 57 PRO B CA 1
ATOM 1286 C C . PRO B 1 57 ? -5.883 -6.492 -13.344 1 97.25 57 PRO B C 1
ATOM 1288 O O . PRO B 1 57 ? -4.902 -6.977 -12.766 1 97.25 57 PRO B O 1
ATOM 1291 N N . GLY B 1 58 ? -6.871 -7.195 -13.922 1 94.94 58 GLY B N 1
ATOM 1292 C CA . GLY B 1 58 ? -6.879 -8.648 -13.914 1 94.94 58 GLY B CA 1
ATOM 1293 C C . GLY B 1 58 ? -7.836 -9.25 -14.922 1 94.94 58 GLY B C 1
ATOM 1294 O O . GLY B 1 58 ? -8.359 -8.547 -15.781 1 94.94 58 GLY B O 1
ATOM 1295 N N . LYS B 1 59 ? -7.992 -10.594 -14.828 1 92.44 59 LYS B N 1
ATOM 1296 C CA . LYS B 1 59 ? -8.766 -11.32 -15.828 1 92.44 59 LYS B CA 1
ATOM 1297 C C . LYS B 1 59 ? -10.234 -10.898 -15.805 1 92.44 59 LYS B C 1
ATOM 1299 O O . LYS B 1 59 ? -10.805 -10.578 -16.844 1 92.44 59 LYS B O 1
ATOM 1304 N N . ASN B 1 60 ? -10.883 -10.984 -14.688 1 97.25 60 ASN B N 1
ATOM 1305 C CA . ASN B 1 60 ? -12.289 -10.617 -14.508 1 97.25 60 ASN B CA 1
ATOM 1306 C C . ASN B 1 60 ? -12.453 -9.562 -13.414 1 97.25 60 ASN B C 1
ATOM 1308 O O . ASN B 1 60 ? -12.32 -9.875 -12.234 1 97.25 60 ASN B O 1
ATOM 1312 N N . THR B 1 61 ? -12.875 -8.359 -13.898 1 98.19 61 THR B N 1
ATOM 1313 C CA . THR B 1 61 ? -12.953 -7.266 -12.938 1 98.19 61 THR B CA 1
ATOM 1314 C C . THR B 1 61 ? -14.336 -6.629 -12.945 1 98.19 61 THR B C 1
ATOM 1316 O O . THR B 1 61 ? -14.547 -5.57 -12.352 1 98.19 61 THR B O 1
ATOM 1319 N N . ASN B 1 62 ? -15.32 -7.242 -13.562 1 97.25 62 ASN B N 1
ATOM 1320 C CA . ASN B 1 62 ? -16.594 -6.594 -13.82 1 97.25 62 ASN B CA 1
ATOM 1321 C C . ASN B 1 62 ? -17.531 -6.684 -12.617 1 97.25 62 ASN B C 1
ATOM 1323 O O . ASN B 1 62 ? -18.359 -5.805 -12.406 1 97.25 62 ASN B O 1
ATOM 1327 N N . TYR B 1 63 ? -17.438 -7.793 -11.867 1 98.19 63 TYR B N 1
ATOM 1328 C CA . TYR B 1 63 ? -18.281 -7.949 -10.695 1 98.19 63 TYR B CA 1
ATOM 1329 C C . TYR B 1 63 ? -17.734 -7.184 -9.508 1 98.19 63 TYR B C 1
ATOM 1331 O O . TYR B 1 63 ? -16.719 -7.59 -8.914 1 98.19 63 TYR B O 1
ATOM 1339 N N . THR B 1 64 ? -18.422 -6.121 -9.102 1 98.62 64 THR B N 1
ATOM 1340 C CA . THR B 1 64 ? -17.844 -5.207 -8.117 1 98.62 64 THR B CA 1
ATOM 1341 C C . THR B 1 64 ? -18.625 -5.266 -6.805 1 98.62 64 THR B C 1
ATOM 1343 O O . THR B 1 64 ? -18.469 -4.398 -5.945 1 98.62 64 THR B O 1
ATOM 1346 N N . GLU B 1 65 ? -19.547 -6.172 -6.641 1 98.56 65 GLU B N 1
ATOM 1347 C CA . GLU B 1 65 ? -20.219 -6.426 -5.371 1 98.56 65 GLU B CA 1
ATOM 1348 C C . GLU B 1 65 ? -19.594 -7.625 -4.652 1 98.56 65 GLU B C 1
ATOM 1350 O O . GLU B 1 65 ? -20.312 -8.5 -4.16 1 98.56 65 GLU B O 1
ATOM 1355 N N . CYS B 1 66 ? -18.297 -7.746 -4.668 1 98.81 66 CYS B N 1
ATOM 1356 C CA . CYS B 1 66 ? -17.547 -8.852 -4.098 1 98.81 66 CYS B CA 1
ATOM 1357 C C . CYS B 1 66 ? -16.859 -8.438 -2.797 1 98.81 66 CYS B C 1
ATOM 1359 O O . CYS B 1 66 ? -16.125 -7.445 -2.762 1 98.81 66 CYS B O 1
ATOM 1361 N N . GLU B 1 67 ? -17.125 -9.172 -1.747 1 98.88 67 GLU B N 1
ATOM 1362 C CA . GLU B 1 67 ? -16.469 -8.875 -0.476 1 98.88 67 GLU B CA 1
ATOM 1363 C C . GLU B 1 67 ? -16.484 -10.094 0.444 1 98.88 67 GLU B C 1
ATOM 1365 O O . GLU B 1 67 ? -17.516 -10.758 0.594 1 98.88 67 GLU B O 1
ATOM 1370 N N . ALA B 1 68 ? -15.281 -10.43 0.985 1 98.88 68 ALA B N 1
ATOM 1371 C CA . ALA B 1 68 ? -15.242 -11.375 2.1 1 98.88 68 ALA B CA 1
ATOM 1372 C C . ALA B 1 68 ? -15.812 -10.742 3.369 1 98.88 68 ALA B C 1
ATOM 1374 O O . ALA B 1 68 ? -15.281 -9.75 3.867 1 98.88 68 ALA B O 1
ATOM 1375 N N . THR B 1 69 ? -16.781 -11.32 3.975 1 98 69 THR B N 1
ATOM 1376 C CA . THR B 1 69 ? -17.594 -10.688 5.016 1 98 69 THR B CA 1
ATOM 1377 C C . THR B 1 69 ? -16.75 -10.453 6.273 1 98 69 THR B C 1
ATOM 1379 O O . THR B 1 69 ? -17.031 -9.539 7.051 1 98 69 THR B O 1
ATOM 1382 N N . ASN B 1 70 ? -15.719 -11.203 6.477 1 98.44 70 ASN B N 1
ATOM 1383 C CA . ASN B 1 70 ? -14.922 -11.078 7.691 1 98.44 70 ASN B CA 1
ATOM 1384 C C . ASN B 1 70 ? -13.711 -10.164 7.48 1 98.44 70 ASN B C 1
ATOM 1386 O O . ASN B 1 70 ? -12.945 -9.922 8.414 1 98.44 70 ASN B O 1
ATOM 1390 N N . SER B 1 71 ? -13.562 -9.68 6.32 1 98.81 71 SER B N 1
ATOM 1391 C CA . SER B 1 71 ? -12.289 -9.078 5.938 1 98.81 71 SER B CA 1
ATOM 1392 C C . SER B 1 71 ? -12.062 -7.75 6.66 1 98.81 71 SER B C 1
ATOM 1394 O O . SER B 1 71 ? -10.945 -7.453 7.094 1 98.81 71 SER B O 1
ATOM 1396 N N . GLU B 1 72 ? -13.102 -6.965 6.801 1 98.81 72 GLU B N 1
ATOM 1397 C CA . GLU B 1 72 ? -12.914 -5.699 7.5 1 98.81 72 GLU B CA 1
ATOM 1398 C C . GLU B 1 72 ? -12.461 -5.93 8.938 1 98.81 72 GLU B C 1
ATOM 1400 O O . GLU B 1 72 ? -11.492 -5.316 9.398 1 98.81 72 GLU B O 1
ATOM 1405 N N . ALA B 1 73 ? -13.227 -6.781 9.586 1 98.69 73 ALA B N 1
ATOM 1406 C CA . ALA B 1 73 ? -12.875 -7.074 10.977 1 98.69 73 ALA B CA 1
ATOM 1407 C C . ALA B 1 73 ? -11.461 -7.633 11.078 1 98.69 73 ALA B C 1
ATOM 1409 O O . ALA B 1 73 ? -10.688 -7.242 11.961 1 98.69 73 ALA B O 1
ATOM 1410 N N . TYR B 1 74 ? -11.117 -8.57 10.25 1 98.88 74 TYR B N 1
ATOM 1411 C CA . TYR B 1 74 ? -9.781 -9.164 10.242 1 98.88 74 TYR B CA 1
ATOM 1412 C C . TYR B 1 74 ? -8.711 -8.094 10.102 1 98.88 74 TYR B C 1
ATOM 1414 O O . TYR B 1 74 ? -7.75 -8.055 10.875 1 98.88 74 TYR B O 1
ATOM 1422 N N . ILE B 1 75 ? -8.828 -7.176 9.164 1 98.94 75 ILE B N 1
ATOM 1423 C CA . ILE B 1 75 ? -7.816 -6.168 8.859 1 98.94 75 ILE B CA 1
ATOM 1424 C C . ILE B 1 75 ? -7.738 -5.156 10 1 98.94 75 ILE B C 1
ATOM 1426 O O . ILE B 1 75 ? -6.645 -4.746 10.398 1 98.94 75 ILE B O 1
ATOM 1430 N N . LYS B 1 76 ? -8.906 -4.727 10.5 1 98.88 76 LYS B N 1
ATOM 1431 C CA . LYS B 1 76 ? -8.906 -3.803 11.625 1 98.88 76 LYS B CA 1
ATOM 1432 C C . LYS B 1 76 ? -8.203 -4.41 12.836 1 98.88 76 LYS B C 1
ATOM 1434 O O . LYS B 1 76 ? -7.441 -3.727 13.523 1 98.88 76 LYS B O 1
ATOM 1439 N N . ASN B 1 77 ? -8.422 -5.668 13.055 1 98.69 77 ASN B N 1
ATOM 1440 C CA . ASN B 1 77 ? -7.777 -6.352 14.172 1 98.69 77 ASN B CA 1
ATOM 1441 C C . ASN B 1 77 ? -6.281 -6.535 13.93 1 98.69 77 ASN B C 1
ATOM 1443 O O . ASN B 1 77 ? -5.477 -6.395 14.852 1 98.69 77 ASN B O 1
ATOM 1447 N N . ALA B 1 78 ? -5.93 -6.848 12.789 1 98.62 78 ALA B N 1
ATOM 1448 C CA . ALA B 1 78 ? -4.539 -7.133 12.438 1 98.62 78 ALA B CA 1
ATOM 1449 C C . ALA B 1 78 ? -3.711 -5.852 12.398 1 98.62 78 ALA B C 1
ATOM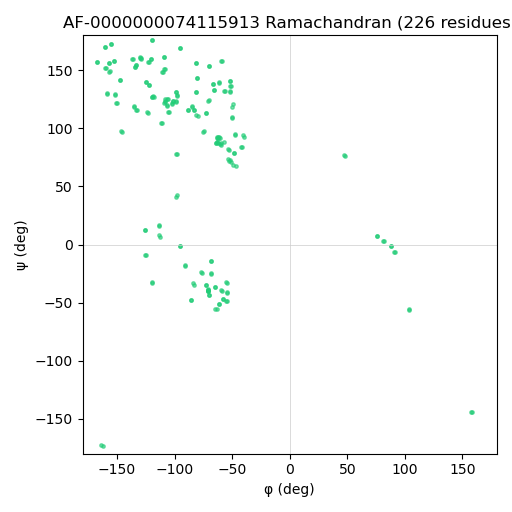 1451 O O . ALA B 1 78 ? -2.545 -5.848 12.805 1 98.62 78 ALA B O 1
ATOM 1452 N N . CYS B 1 79 ? -4.297 -4.773 11.977 1 98.75 79 CYS B N 1
ATOM 1453 C CA . CYS B 1 79 ? -3.482 -3.617 11.609 1 98.75 79 CYS B CA 1
ATOM 1454 C C . CYS B 1 79 ? -3.828 -2.41 12.469 1 98.75 79 CYS B C 1
ATOM 1456 O O . CYS B 1 79 ? -2.988 -1.532 12.68 1 98.75 79 CYS B O 1
ATOM 1458 N N . GLY B 1 80 ? -5.086 -2.275 12.875 1 98.62 80 GLY B N 1
ATOM 1459 C CA . GLY B 1 80 ? -5.512 -1.137 13.672 1 98.62 80 GLY B CA 1
ATOM 1460 C C . GLY B 1 80 ? -4.719 -0.979 14.953 1 98.62 80 GLY B C 1
ATOM 1461 O O . GLY B 1 80 ? -4.516 -1.948 15.688 1 98.62 80 GLY B O 1
ATOM 1462 N N . GLY B 1 81 ? -4.262 0.314 15.188 1 98.5 81 GLY B N 1
ATOM 1463 C CA . GLY B 1 81 ? -3.525 0.575 16.406 1 98.5 81 GLY B CA 1
ATOM 1464 C C . GLY B 1 81 ? -2.061 0.187 16.328 1 98.5 81 GLY B C 1
ATOM 1465 O O . GLY B 1 81 ? -1.326 0.284 17.312 1 98.5 81 GLY B O 1
ATOM 1466 N N . HIS B 1 82 ? -1.621 -0.257 15.203 1 98.38 82 HIS B N 1
ATOM 1467 C CA . HIS B 1 82 ? -0.231 -0.655 15.008 1 98.38 82 HIS B CA 1
ATOM 1468 C C . HIS B 1 82 ? 0.497 0.318 14.086 1 98.38 82 HIS B C 1
ATOM 1470 O O . HIS B 1 82 ? -0.119 0.929 13.211 1 98.38 82 HIS B O 1
ATOM 1476 N N . GLN B 1 83 ? 1.79 0.459 14.352 1 97.56 83 GLN B N 1
ATOM 1477 C CA . GLN B 1 83 ? 2.625 1.316 13.516 1 97.56 83 GLN B CA 1
ATOM 1478 C C . GLN B 1 83 ? 2.855 0.69 12.148 1 97.56 83 GLN B C 1
ATOM 1480 O O . GLN B 1 83 ? 2.949 1.399 11.141 1 97.56 83 GLN B O 1
ATOM 1485 N N . SER B 1 84 ? 3.043 -0.617 12.109 1 98.12 84 SER B N 1
ATOM 1486 C CA . SER B 1 84 ? 3.279 -1.38 10.891 1 98.12 84 SER B CA 1
ATOM 1487 C C . SER B 1 84 ? 2.424 -2.641 10.852 1 98.12 84 SER B C 1
ATOM 1489 O O . SER B 1 84 ? 2.039 -3.17 11.898 1 98.12 84 SER B O 1
ATOM 1491 N N . CYS B 1 85 ? 2.127 -3.094 9.641 1 98.75 85 CYS B N 1
ATOM 1492 C CA . CYS B 1 85 ? 1.253 -4.25 9.469 1 98.75 85 CYS B CA 1
ATOM 1493 C C . CYS B 1 85 ? 1.579 -4.992 8.18 1 98.75 85 CYS B C 1
ATOM 1495 O O . CYS B 1 85 ? 1.712 -4.379 7.117 1 98.75 85 CYS B O 1
ATOM 1497 N N . TYR B 1 86 ? 1.764 -6.262 8.258 1 98.88 86 TYR B N 1
ATOM 1498 C CA . TYR B 1 86 ? 2.018 -7.137 7.121 1 98.88 86 TYR B CA 1
ATOM 1499 C C . TYR B 1 86 ? 0.743 -7.848 6.688 1 98.88 86 TYR B C 1
ATOM 1501 O O . TYR B 1 86 ? 0.081 -8.5 7.496 1 98.88 86 TYR B O 1
ATOM 1509 N N . LEU B 1 87 ? 0.378 -7.684 5.426 1 98.88 87 LEU B N 1
ATOM 1510 C CA . LEU B 1 87 ? -0.858 -8.25 4.902 1 98.88 87 LEU B CA 1
ATOM 1511 C C . LEU B 1 87 ? -0.574 -9.18 3.727 1 98.88 87 LEU B C 1
ATOM 1513 O O . LEU B 1 87 ? 0.27 -8.875 2.881 1 98.88 87 LEU B O 1
ATOM 1517 N N . ILE B 1 88 ? -1.254 -10.312 3.713 1 98.81 88 ILE B N 1
ATOM 1518 C CA . ILE B 1 88 ? -1.264 -11.258 2.6 1 98.81 88 ILE B CA 1
ATOM 1519 C C . ILE B 1 88 ? -2.629 -11.227 1.913 1 98.81 88 ILE B C 1
ATOM 1521 O O . ILE B 1 88 ? -3.656 -11.461 2.553 1 98.81 88 ILE B O 1
ATOM 1525 N N . SER B 1 89 ? -2.633 -10.93 0.619 1 98.88 89 SER B N 1
ATOM 1526 C CA . SER B 1 89 ? -3.887 -10.766 -0.11 1 98.88 89 SER B CA 1
ATOM 1527 C C . SER B 1 89 ? -4.266 -12.039 -0.86 1 98.88 89 SER B C 1
ATOM 1529 O O . SER B 1 89 ? -4.062 -12.133 -2.072 1 98.88 89 SER B O 1
ATOM 1531 N N . THR B 1 90 ? -4.785 -12.977 -0.137 1 98.81 90 THR B N 1
ATOM 1532 C CA . THR B 1 90 ? -5.223 -14.234 -0.733 1 98.81 90 THR B CA 1
ATOM 1533 C C . THR B 1 90 ? -6.578 -14.656 -0.167 1 98.81 90 THR B C 1
ATOM 1535 O O . THR B 1 90 ? -6.984 -14.188 0.898 1 98.81 90 THR B O 1
ATOM 1538 N N . ASN B 1 91 ? -7.25 -15.523 -0.929 1 98.75 91 ASN B N 1
ATOM 1539 C CA . ASN B 1 91 ? -8.5 -16.094 -0.45 1 98.75 91 ASN B CA 1
ATOM 1540 C C . ASN B 1 91 ? -8.328 -16.766 0.911 1 98.75 91 ASN B C 1
ATOM 1542 O O . ASN B 1 91 ? -9.164 -16.594 1.799 1 98.75 91 ASN B O 1
ATOM 1546 N N . ASP B 1 92 ? -7.246 -17.453 1.094 1 98.44 92 ASP B N 1
ATOM 1547 C CA . ASP B 1 92 ? -7 -18.219 2.312 1 98.44 92 ASP B CA 1
ATOM 1548 C C . ASP B 1 92 ? -6.879 -17.297 3.525 1 98.44 92 ASP B C 1
ATOM 1550 O O . ASP B 1 92 ? -7.27 -17.672 4.633 1 98.44 92 ASP B O 1
ATOM 1554 N N . THR B 1 93 ? -6.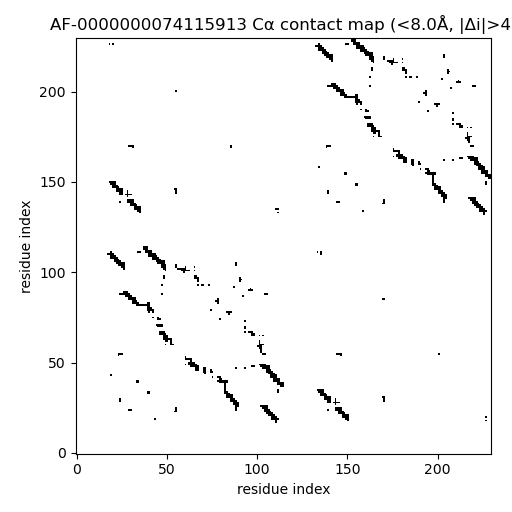312 -16.188 3.324 1 98.69 93 THR B N 1
ATOM 1555 C CA . THR B 1 93 ? -6.168 -15.219 4.406 1 98.69 93 THR B CA 1
ATOM 1556 C C . THR B 1 93 ? -7.52 -14.891 5.031 1 98.69 93 THR B C 1
ATOM 1558 O O . THR B 1 93 ? -7.613 -14.664 6.238 1 98.69 93 THR B O 1
ATOM 1561 N N . PHE B 1 94 ? -8.516 -14.922 4.215 1 98.62 94 PHE B N 1
ATOM 1562 C CA . PHE B 1 94 ? -9.82 -14.484 4.684 1 98.62 94 PHE B CA 1
ATOM 1563 C C . PHE B 1 94 ? -10.805 -15.656 4.719 1 98.62 94 PHE B C 1
ATOM 1565 O O . PHE B 1 94 ? -12.016 -15.453 4.773 1 98.62 94 PHE B O 1
ATOM 1572 N N . GLY B 1 95 ? -10.297 -16.781 4.672 1 98 95 GLY B N 1
ATOM 1573 C CA . GLY B 1 95 ? -11.086 -17.984 4.891 1 98 95 GLY B CA 1
ATOM 1574 C C . GLY B 1 95 ? -11.414 -18.734 3.609 1 98 95 GLY B C 1
ATOM 1575 O O . GLY B 1 95 ? -11.18 -19.938 3.506 1 98 95 GLY B O 1
ATOM 1576 N N . ARG B 1 96 ? -12.008 -18.078 2.68 1 97.69 96 ARG B N 1
ATOM 1577 C CA . ARG B 1 96 ? -12.406 -18.688 1.417 1 97.69 96 ARG B CA 1
ATOM 1578 C C . ARG B 1 96 ? -12.508 -17.656 0.307 1 97.69 96 ARG B C 1
ATOM 1580 O O . ARG B 1 96 ? -12.328 -16.453 0.55 1 97.69 96 ARG B O 1
ATOM 1587 N N . ASP B 1 97 ? -12.711 -18.203 -0.892 1 98.62 97 ASP B N 1
ATOM 1588 C CA . ASP B 1 97 ? -12.961 -17.328 -2.037 1 98.62 97 ASP B CA 1
ATOM 1589 C C . ASP B 1 97 ? -14.359 -16.719 -1.971 1 98.62 97 ASP B C 1
ATOM 1591 O O . ASP B 1 97 ? -15.359 -17.422 -2.141 1 98.62 97 ASP B O 1
ATOM 1595 N N . PRO B 1 98 ? -14.477 -15.422 -1.788 1 98.75 98 PRO B N 1
ATOM 1596 C CA . PRO B 1 98 ? -15.812 -14.836 -1.651 1 98.75 98 PRO B CA 1
ATOM 1597 C C . PRO B 1 98 ? -16.547 -14.703 -2.988 1 98.75 98 PRO B C 1
ATOM 1599 O O . PRO B 1 98 ? -17.766 -14.57 -3.018 1 98.75 98 PRO B O 1
ATOM 1602 N N . CYS B 1 99 ? -15.797 -14.641 -4.078 1 98.62 99 CYS B N 1
ATOM 1603 C CA . CYS B 1 99 ? -16.344 -14.484 -5.418 1 98.62 99 CYS B CA 1
ATOM 1604 C C . CYS B 1 99 ? -15.508 -15.234 -6.445 1 98.62 99 CYS B C 1
ATOM 1606 O O . CYS B 1 99 ? -14.602 -14.664 -7.047 1 98.62 99 CYS B O 1
ATOM 1608 N N . GLU B 1 100 ? -15.922 -16.391 -6.758 1 97.38 100 GLU B N 1
ATOM 1609 C CA . GLU B 1 100 ? -15.195 -17.188 -7.746 1 97.38 100 GLU B CA 1
ATOM 1610 C C . GLU B 1 100 ? -15.164 -16.484 -9.102 1 97.38 100 GLU B C 1
ATOM 1612 O O . GLU B 1 100 ? -16.141 -15.852 -9.508 1 97.38 100 GLU B O 1
ATOM 1617 N N . ASP B 1 101 ? -14.031 -16.516 -9.797 1 96.38 101 ASP B N 1
ATOM 1618 C CA . ASP B 1 101 ? -13.805 -16 -11.141 1 96.38 101 ASP B CA 1
ATOM 1619 C C . ASP B 1 101 ? -13.695 -14.477 -11.133 1 96.38 101 ASP B C 1
ATOM 1621 O O . ASP B 1 101 ? -13.742 -13.844 -12.188 1 96.38 101 ASP B O 1
ATOM 1625 N N . THR B 1 102 ? -13.656 -13.859 -10.023 1 98.38 102 THR B N 1
ATOM 1626 C CA . THR B 1 102 ? -13.453 -12.422 -9.883 1 98.38 102 THR B CA 1
ATOM 1627 C C . THR B 1 102 ? -12.062 -12.125 -9.328 1 98.38 102 THR B C 1
ATOM 1629 O O . THR B 1 102 ? -11.648 -12.703 -8.328 1 98.38 102 THR B O 1
ATOM 1632 N N . SER B 1 103 ? -11.297 -11.266 -10.102 1 98.31 103 SER B N 1
ATOM 1633 C CA . SER B 1 103 ? -10.039 -10.789 -9.539 1 98.31 103 SER B CA 1
ATOM 1634 C C . SER B 1 103 ? -10.273 -9.898 -8.328 1 98.31 103 SER B C 1
ATOM 1636 O O . SER B 1 103 ? -11.188 -9.07 -8.328 1 98.31 103 SER B O 1
ATOM 1638 N N . LYS B 1 104 ? -9.57 -10.086 -7.23 1 98.81 104 LYS B N 1
ATOM 1639 C CA . LYS B 1 104 ? -9.797 -9.383 -5.973 1 98.81 104 LYS B CA 1
ATOM 1640 C C . LYS B 1 104 ? -8.555 -8.594 -5.555 1 98.81 104 LYS B C 1
ATOM 1642 O O . LYS B 1 104 ? -7.559 -8.562 -6.273 1 98.81 104 LYS B O 1
ATOM 1647 N N . TYR B 1 105 ? -8.656 -7.867 -4.5 1 98.94 105 TYR B N 1
ATOM 1648 C CA . TYR B 1 105 ? -7.59 -7.156 -3.809 1 98.94 105 TYR B CA 1
ATOM 1649 C C . TYR B 1 105 ? -7.965 -6.891 -2.355 1 98.94 105 TYR B C 1
ATOM 1651 O O . TYR B 1 105 ? -9.141 -6.973 -1.985 1 98.94 105 TYR B O 1
ATOM 1659 N N . THR B 1 106 ? -6.945 -6.711 -1.551 1 98.94 106 THR B N 1
ATOM 1660 C CA . THR B 1 106 ? -7.148 -6.176 -0.209 1 98.94 106 THR B CA 1
ATOM 1661 C C . THR B 1 106 ? -7.094 -4.648 -0.221 1 98.94 106 THR B C 1
ATOM 1663 O O . THR B 1 106 ? -6.055 -4.062 -0.53 1 98.94 106 THR B O 1
ATOM 1666 N N . HIS B 1 107 ? -8.234 -4.035 0.115 1 98.94 107 HIS B N 1
ATOM 1667 C CA . HIS B 1 107 ? -8.375 -2.584 0.194 1 98.94 107 HIS B CA 1
ATOM 1668 C C . HIS B 1 107 ? -8.242 -2.094 1.632 1 98.94 107 HIS B C 1
ATOM 1670 O O . HIS B 1 107 ? -8.93 -2.594 2.527 1 98.94 107 HIS B O 1
ATOM 1676 N N . VAL B 1 108 ? -7.352 -1.124 1.77 1 98.88 108 VAL B N 1
ATOM 1677 C CA . VAL B 1 108 ? -7.199 -0.527 3.092 1 98.88 108 VAL B CA 1
ATOM 1678 C C . VAL B 1 108 ? -7.141 0.994 2.969 1 98.88 108 VAL B C 1
ATOM 1680 O O . VAL B 1 108 ? -6.258 1.535 2.301 1 98.88 108 VAL B O 1
ATOM 1683 N N . GLU B 1 109 ? -8.094 1.647 3.58 1 98 109 GLU B N 1
ATOM 1684 C CA . GLU B 1 109 ? -8.047 3.088 3.807 1 98 109 GLU B CA 1
ATOM 1685 C C . GLU B 1 109 ? -7.645 3.408 5.246 1 98 109 GLU B C 1
ATOM 1687 O O . GLU B 1 109 ? -8.305 2.967 6.191 1 98 109 GLU B O 1
ATOM 1692 N N . TYR B 1 110 ? -6.566 4.184 5.32 1 97.38 110 TYR B N 1
ATOM 1693 C CA . TYR B 1 110 ? -6.137 4.449 6.688 1 97.38 110 TYR B CA 1
ATOM 1694 C C . TYR B 1 110 ? -5.402 5.781 6.781 1 97.38 110 TYR B C 1
ATOM 1696 O O . TYR B 1 110 ? -5.012 6.355 5.758 1 97.38 110 TYR B O 1
ATOM 1704 N N . TYR B 1 111 ? -5.383 6.312 7.992 1 94.44 111 TYR B N 1
ATOM 1705 C CA . TYR B 1 111 ? -4.535 7.449 8.336 1 94.44 111 TYR B CA 1
ATOM 1706 C C . TYR B 1 111 ? -3.729 7.168 9.594 1 94.44 111 TYR B C 1
ATOM 1708 O O . TYR B 1 111 ? -4.012 6.211 10.32 1 94.44 111 TYR B O 1
ATOM 1716 N N . CYS B 1 112 ? -2.676 7.945 9.727 1 95.06 112 CYS B N 1
ATOM 1717 C CA . CYS B 1 112 ? -1.788 7.773 10.875 1 95.06 112 CYS B CA 1
ATOM 1718 C C . CYS B 1 112 ? -2.102 8.797 11.961 1 95.06 112 CYS B C 1
ATOM 1720 O O . CYS B 1 112 ? -2.271 9.977 11.672 1 95.06 112 CYS B O 1
ATOM 1722 N N . HIS B 1 113 ? -2.213 8.25 13.133 1 93.31 113 HIS B N 1
ATOM 1723 C CA . HIS B 1 113 ? -2.561 9.078 14.289 1 93.31 113 HIS B CA 1
ATOM 1724 C C . HIS B 1 113 ? -1.531 8.93 15.406 1 93.31 113 HIS B C 1
ATOM 1726 O O . HIS B 1 113 ? -1.036 7.824 15.656 1 93.31 113 HIS B O 1
ATOM 1732 N N . ALA B 1 114 ? -1.229 10.125 16.047 1 92.44 114 ALA B N 1
ATOM 1733 C CA . ALA B 1 114 ? -0.25 10.125 17.125 1 92.44 114 ALA B CA 1
ATOM 1734 C C . ALA B 1 114 ? -0.769 9.344 18.328 1 92.44 114 ALA B C 1
ATOM 1736 O O . ALA B 1 114 ? -1.953 9.422 18.672 1 92.44 114 ALA B O 1
ATOM 1737 N N . LEU B 1 115 ? 0.093 8.555 18.922 1 84.88 115 LEU B N 1
ATOM 1738 C CA . LEU B 1 115 ? -0.255 7.836 20.156 1 84.88 115 LEU B CA 1
ATOM 1739 C C . LEU B 1 115 ? -0.449 8.805 21.312 1 84.88 115 LEU B C 1
ATOM 1741 O O . LEU B 1 115 ? 0.228 9.828 21.391 1 84.88 115 LEU B O 1
#

Solvent-accessible surface area (backbone atoms only — not comparable to full-atom values): 12699 Å² total; per-residue (Å²): 136,85,81,78,78,76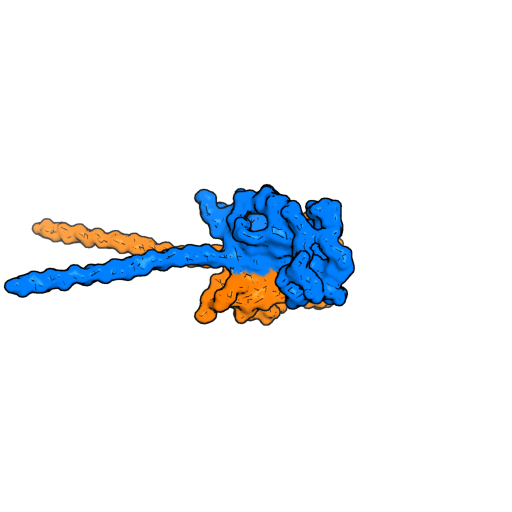,79,76,74,75,74,71,76,77,72,78,70,78,76,42,36,37,40,31,35,17,56,76,13,38,32,29,40,36,32,48,90,72,22,17,30,46,65,76,44,49,35,32,28,24,74,52,59,78,56,57,81,59,91,32,41,80,70,40,90,31,54,34,88,58,27,34,61,51,48,43,66,69,28,42,73,28,37,58,32,79,47,64,24,46,43,67,73,61,70,48,73,64,44,84,85,46,50,36,25,32,38,39,28,33,33,68,39,76,115,135,85,81,77,79,78,79,77,77,77,74,71,76,75,74,77,72,80,76,42,37,39,39,31,36,17,58,76,12,39,32,30,42,36,35,49,90,71,22,19,31,45,65,77,45,48,36,33,28,23,74,52,58,78,56,59,81,60,91,32,40,81,68,40,89,32,55,35,88,60,27,35,61,50,48,43,66,69,29,41,72,28,37,59,33,80,46,66,23,44,43,68,73,62,68,49,73,66,46,83,84,47,50,40,25,33,37,41,28,32,32,68,40,75,116

InterPro domains:
  IPR000922 D-galactoside/L-rhamnose binding SUEL lectin domain [PF02140] (34-112)
  IPR000922 D-galactoside/L-rhamnose binding SUEL lectin domain [PS50228] (25-113)
  IPR043159 D-galactoside/L-rhamnose binding SUEL lectin domain superfamily [G3DSA:2.60.120.740] (14-115)